Protein AF-A0A6C0DV93-F1 (afdb_monomer)

Radius of gyration: 22.09 Å; Cα contacts (8 Å, |Δi|>4): 360; chains: 1; bounding box: 55×54×66 Å

InterPro domains:
  IPR036157 dUTPase-like superfamily [G3DSA:2.70.40.10] (91-233)
  IPR036157 dUTPase-like superfamily [SSF51283] (98-232)

Secondary structure (DSSP, 8-state):
-----------HHHHHHHHHHHHHTT-----------------SS-----SSEEEEEEEP--TTHHHHHHHHHHHHHHHHHHHHHHHHHHHTT-------S-EEEEP-S-EEEETTSS-EEEEEEEEEEEEETTEEE-EEEEE-TTHHHHSSEEETTSSEEE-TT--SEEEEEEEE-TTS---SEEEEPTT-EEEEEE-S-TTS-EEEEEESSGGGG----S--S--SS-S--

Structure (mmCIF, N/CA/C/O backbone):
data_AF-A0A6C0DV93-F1
#
_entry.id   AF-A0A6C0DV93-F1
#
loop_
_atom_site.group_PDB
_atom_site.id
_atom_site.type_symbol
_atom_site.label_atom_id
_atom_site.label_alt_id
_atom_site.label_comp_id
_atom_site.label_asym_id
_atom_site.label_entity_id
_atom_site.label_seq_id
_atom_site.pdbx_PDB_ins_code
_atom_site.Cartn_x
_atom_site.Cartn_y
_atom_site.Cartn_z
_atom_site.occupancy
_atom_site.B_iso_or_equiv
_atom_site.auth_seq_id
_atom_site.auth_comp_id
_atom_site.auth_asym_id
_atom_site.auth_atom_id
_atom_site.pdbx_PDB_model_num
ATOM 1 N N . MET A 1 1 ? -12.938 29.555 -31.996 1.00 38.34 1 MET A N 1
ATOM 2 C CA . MET A 1 1 ? -12.137 28.384 -32.412 1.00 38.34 1 MET A CA 1
ATOM 3 C C . MET A 1 1 ? -12.124 27.403 -31.256 1.00 38.34 1 MET A C 1
ATOM 5 O O . MET A 1 1 ? -11.785 27.818 -30.159 1.00 38.34 1 MET A O 1
ATOM 9 N N . GLY A 1 2 ? -12.554 26.163 -31.480 1.00 32.84 2 GLY A N 1
ATOM 10 C CA . GLY A 1 2 ? -12.626 25.129 -30.444 1.00 32.84 2 GLY A CA 1
ATOM 11 C C . GLY A 1 2 ? -13.593 24.021 -30.848 1.00 32.84 2 GLY A C 1
ATOM 12 O O . GLY A 1 2 ? -14.718 23.982 -30.368 1.00 32.84 2 GLY A O 1
ATOM 13 N N . SER A 1 3 ? -13.177 23.180 -31.796 1.00 34.47 3 SER A N 1
ATOM 14 C CA . SER A 1 3 ? -13.892 21.954 -32.164 1.00 34.47 3 SER A CA 1
ATOM 15 C C . SER A 1 3 ? -13.493 20.852 -31.190 1.00 34.47 3 SER A C 1
ATOM 17 O O . SER A 1 3 ? -12.320 20.483 -31.139 1.00 34.47 3 SER A O 1
ATOM 19 N N . VAL A 1 4 ? -14.455 20.316 -30.441 1.00 37.28 4 VAL A N 1
ATOM 20 C CA . VAL A 1 4 ? -14.277 19.095 -29.647 1.00 37.28 4 VAL A CA 1
ATOM 21 C C . VAL A 1 4 ? -14.487 17.914 -30.595 1.00 37.28 4 VAL A C 1
ATOM 23 O O . VAL A 1 4 ? -15.612 17.588 -30.960 1.00 37.28 4 VAL A O 1
ATOM 26 N N . MET A 1 5 ? -13.392 17.323 -31.069 1.00 32.22 5 MET A N 1
ATOM 27 C CA . MET A 1 5 ? -13.410 16.082 -31.847 1.00 32.22 5 MET A CA 1
ATOM 28 C C . MET A 1 5 ? -13.604 14.910 -30.875 1.00 32.22 5 MET A C 1
ATOM 30 O O . MET A 1 5 ? -12.691 14.555 -30.132 1.00 32.22 5 MET A O 1
ATOM 34 N N . SER A 1 6 ? -14.807 14.337 -30.856 1.00 36.34 6 SER A N 1
ATOM 35 C CA . SER A 1 6 ? -15.091 13.057 -30.207 1.00 36.34 6 SER A CA 1
ATOM 36 C C . SER A 1 6 ? -14.735 11.936 -31.184 1.00 36.34 6 SER A C 1
ATOM 38 O O . SER A 1 6 ? -15.376 11.796 -32.223 1.00 36.34 6 SER A O 1
ATOM 40 N N . TYR A 1 7 ? -13.699 11.154 -30.879 1.00 33.41 7 TYR A N 1
ATOM 41 C CA . TYR A 1 7 ? -13.360 9.954 -31.645 1.00 33.41 7 TYR A CA 1
ATOM 42 C C . TYR A 1 7 ? -13.929 8.720 -30.938 1.00 33.41 7 TYR A C 1
ATOM 44 O O . TYR A 1 7 ? -13.244 8.085 -30.141 1.00 33.41 7 TYR A O 1
ATOM 52 N N . TYR A 1 8 ? -15.178 8.364 -31.243 1.00 42.09 8 TYR A N 1
ATOM 53 C CA . TYR A 1 8 ? -15.687 7.010 -31.005 1.00 42.09 8 TYR A CA 1
ATOM 54 C C . TYR A 1 8 ? -15.516 6.187 -32.284 1.00 42.09 8 TYR A C 1
ATOM 56 O O . TYR A 1 8 ? -16.320 6.281 -33.212 1.00 42.09 8 TYR A O 1
ATOM 64 N N . LEU A 1 9 ? -14.467 5.366 -32.337 1.00 40.47 9 LEU A N 1
ATOM 65 C CA . LEU A 1 9 ? -14.350 4.296 -33.327 1.00 40.47 9 LEU A CA 1
ATOM 66 C C . LEU A 1 9 ? -15.325 3.174 -32.936 1.00 40.47 9 LEU A C 1
ATOM 68 O O . LEU A 1 9 ? -15.042 2.377 -32.047 1.00 40.47 9 LEU A O 1
ATOM 72 N N . HIS A 1 10 ? -16.491 3.136 -33.583 1.00 44.50 10 HIS A N 1
ATOM 73 C CA . HIS A 1 10 ? -17.460 2.048 -33.445 1.00 44.50 10 HIS A CA 1
ATOM 74 C C . HIS A 1 10 ? -16.958 0.815 -34.206 1.00 44.50 10 HIS A C 1
ATOM 76 O O . HIS A 1 10 ? -16.996 0.787 -35.436 1.00 44.50 10 HIS A O 1
ATOM 82 N N . SER A 1 11 ? -16.505 -0.216 -33.493 1.00 61.75 11 SER A N 1
ATOM 83 C CA . SER A 1 11 ? -16.347 -1.553 -34.069 1.00 61.75 11 SER A CA 1
ATOM 84 C C . SER A 1 11 ? -17.584 -2.401 -33.764 1.00 61.75 11 SER A C 1
ATOM 86 O O . SER A 1 11 ? -18.151 -2.334 -32.673 1.00 61.75 11 SER A O 1
ATOM 88 N N . ALA A 1 12 ? -18.002 -3.231 -34.725 1.00 56.94 12 ALA A N 1
ATOM 89 C CA . ALA A 1 12 ? -19.158 -4.119 -34.575 1.00 56.94 12 ALA A CA 1
ATOM 90 C C . ALA A 1 12 ? -19.020 -5.091 -33.383 1.00 56.94 12 ALA A C 1
ATOM 92 O O . ALA A 1 12 ? -20.021 -5.480 -32.792 1.00 56.94 12 ALA A O 1
ATOM 93 N N . SER A 1 13 ? -17.784 -5.425 -32.988 1.00 62.41 13 SER A N 1
ATOM 94 C CA . SER A 1 13 ? -17.492 -6.272 -31.826 1.00 62.41 13 SER A CA 1
ATOM 95 C C . SER A 1 13 ? -17.780 -5.587 -30.484 1.00 62.41 13 SER A C 1
ATOM 97 O O . SER A 1 13 ? -18.137 -6.258 -29.517 1.00 62.41 13 SER A O 1
ATOM 99 N N . LEU A 1 14 ? -17.623 -4.258 -30.410 1.00 52.00 14 LEU A N 1
ATOM 100 C CA . LEU A 1 14 ? -17.914 -3.481 -29.204 1.00 52.00 14 LEU A CA 1
ATOM 101 C C . LEU A 1 14 ? -19.427 -3.371 -28.989 1.00 52.00 14 LEU A C 1
ATOM 103 O O . LEU A 1 14 ? -19.894 -3.555 -27.870 1.00 52.00 14 LEU A O 1
ATOM 107 N N . GLN A 1 15 ? -20.190 -3.163 -30.067 1.00 62.34 15 GLN A N 1
ATOM 108 C CA . GLN A 1 15 ? -21.650 -3.126 -29.990 1.00 62.34 15 GLN A CA 1
ATOM 109 C C . GLN A 1 15 ? -22.220 -4.479 -29.546 1.00 62.34 15 GLN A C 1
ATOM 111 O O . GLN A 1 15 ? -23.022 -4.521 -28.623 1.00 62.34 15 GLN A O 1
ATOM 116 N N . SER A 1 16 ? -21.718 -5.595 -30.090 1.00 64.75 16 SER A N 1
ATOM 117 C CA . SER A 1 16 ? -22.152 -6.930 -29.655 1.00 64.75 16 SER A CA 1
ATOM 118 C C . SER A 1 16 ? -21.831 -7.234 -28.186 1.00 64.75 16 SER A C 1
ATOM 120 O O . SER A 1 16 ? -22.569 -7.972 -27.539 1.00 64.75 16 SER A O 1
ATOM 122 N N . ALA A 1 17 ? -20.746 -6.670 -27.642 1.00 51.94 17 ALA A N 1
ATOM 123 C CA . ALA A 1 17 ? -20.407 -6.817 -26.227 1.00 51.94 17 ALA A CA 1
ATOM 124 C C . ALA A 1 17 ? -21.334 -5.979 -25.328 1.00 51.94 17 ALA A C 1
ATOM 126 O O . ALA A 1 17 ? -21.764 -6.456 -24.281 1.00 51.94 17 ALA A O 1
ATOM 127 N N . ILE A 1 18 ? -21.687 -4.765 -25.762 1.00 62.19 18 ILE A N 1
ATOM 128 C CA . ILE A 1 18 ? -22.654 -3.894 -25.077 1.00 62.19 18 ILE A CA 1
ATOM 129 C C . ILE A 1 18 ? -24.052 -4.531 -25.081 1.00 62.19 18 ILE A C 1
ATOM 131 O O . ILE A 1 18 ? -24.714 -4.559 -24.043 1.00 62.19 18 ILE A O 1
ATOM 135 N N . ASP A 1 19 ? -24.473 -5.106 -26.208 1.00 67.50 19 ASP A N 1
ATOM 136 C CA . ASP A 1 19 ? -25.763 -5.792 -26.341 1.00 67.50 19 ASP A CA 1
ATOM 137 C C . ASP A 1 19 ? -25.815 -7.066 -25.468 1.00 67.50 19 ASP A C 1
ATOM 139 O O . ASP A 1 19 ? -26.831 -7.358 -24.839 1.00 67.50 19 ASP A O 1
ATOM 143 N N . TYR A 1 20 ? -24.699 -7.799 -25.350 1.00 65.31 20 TYR A N 1
ATOM 144 C CA . TYR A 1 20 ? -24.587 -8.945 -24.440 1.00 65.31 20 TYR A CA 1
ATOM 145 C C . TYR A 1 20 ? -24.692 -8.521 -22.967 1.00 65.31 20 TYR A C 1
ATOM 147 O O . TYR A 1 20 ? -25.464 -9.116 -22.214 1.00 65.31 20 TYR A O 1
ATOM 155 N N . MET A 1 21 ? -23.970 -7.471 -22.562 1.00 51.09 21 MET A N 1
ATOM 156 C CA . MET A 1 21 ? -23.990 -6.963 -21.184 1.00 51.09 21 MET A CA 1
ATOM 157 C C . MET A 1 21 ? -25.370 -6.431 -20.782 1.00 51.09 21 MET A C 1
ATOM 159 O O . MET A 1 21 ? -25.850 -6.742 -19.699 1.00 51.09 21 MET A O 1
ATOM 163 N N . THR A 1 22 ? -26.046 -5.707 -21.676 1.00 55.81 22 THR A N 1
ATOM 164 C CA . THR A 1 22 ? -27.395 -5.169 -21.416 1.00 55.81 22 THR A CA 1
ATOM 165 C C . THR A 1 22 ? -28.494 -6.236 -21.427 1.00 55.81 22 THR A C 1
ATOM 167 O O . THR A 1 22 ? -29.550 -6.028 -20.834 1.00 55.81 22 THR A O 1
ATOM 170 N N . SER A 1 23 ? -28.257 -7.404 -22.038 1.00 56.22 23 SER A N 1
ATOM 171 C CA . SER A 1 23 ? -29.201 -8.533 -22.001 1.00 56.22 23 SER A CA 1
ATOM 172 C C . SER A 1 23 ? -29.218 -9.295 -20.666 1.00 56.22 23 SER A C 1
ATOM 174 O O . SER A 1 23 ? -30.207 -9.962 -20.356 1.00 56.22 23 SER A O 1
ATOM 176 N N . TYR A 1 24 ? -28.153 -9.184 -19.862 1.00 47.31 24 TYR A N 1
ATOM 177 C CA . TYR A 1 24 ? -27.994 -9.929 -18.606 1.00 47.31 24 TYR A CA 1
ATOM 178 C C . TYR A 1 24 ? -28.587 -9.206 -17.381 1.00 47.31 24 TYR A C 1
ATOM 180 O O . TYR A 1 24 ? -28.828 -9.834 -16.351 1.00 47.31 24 TYR A O 1
ATOM 188 N N . ASP A 1 25 ? -28.918 -7.918 -17.511 1.00 38.28 25 ASP A N 1
ATOM 189 C CA . ASP A 1 25 ? -29.444 -7.063 -16.433 1.00 38.28 25 ASP A CA 1
ATOM 190 C C . ASP A 1 25 ? -30.942 -7.287 -16.109 1.00 38.28 25 ASP A C 1
ATOM 192 O O . ASP A 1 25 ? -31.588 -6.442 -15.490 1.00 38.28 25 ASP A O 1
ATOM 196 N N . SER A 1 26 ? -31.528 -8.431 -16.490 1.00 43.03 26 SER A N 1
ATOM 197 C CA . SER A 1 26 ? -32.951 -8.741 -16.236 1.00 43.03 26 SER A CA 1
ATOM 198 C C . SER A 1 26 ? -33.228 -9.972 -15.362 1.00 43.03 26 SER A C 1
ATOM 200 O O . SER A 1 26 ? -34.376 -10.403 -15.263 1.00 43.03 26 SER A O 1
ATOM 202 N N . ILE A 1 27 ? -32.231 -10.513 -14.655 1.00 34.38 27 ILE A N 1
ATOM 203 C CA . ILE A 1 27 ? -32.457 -11.606 -13.693 1.00 34.38 27 ILE A CA 1
ATOM 204 C C . ILE A 1 27 ? -32.361 -11.063 -12.265 1.00 34.38 27 ILE A C 1
ATOM 206 O O . ILE A 1 27 ? -31.283 -10.925 -11.694 1.00 34.38 27 ILE A O 1
ATOM 210 N N . GLY A 1 28 ? -33.525 -10.745 -11.693 1.00 31.88 28 GLY A N 1
ATOM 211 C CA . GLY A 1 28 ? -33.673 -10.391 -10.285 1.00 31.88 28 GLY A CA 1
ATOM 212 C C . GLY A 1 28 ? -33.335 -11.576 -9.383 1.00 31.88 28 GLY A C 1
ATOM 213 O O . GLY A 1 28 ? -33.987 -12.618 -9.446 1.00 31.88 28 GLY A O 1
ATOM 214 N N . TYR A 1 29 ? -32.323 -11.406 -8.536 1.00 26.64 29 TYR A N 1
ATOM 215 C CA . TYR A 1 29 ? -32.009 -12.348 -7.469 1.00 26.64 29 TYR A CA 1
ATOM 216 C C . TYR A 1 29 ? -32.773 -11.918 -6.211 1.00 26.64 29 TYR A C 1
ATOM 218 O O . TYR A 1 29 ? -32.461 -10.899 -5.598 1.00 26.64 29 TYR A O 1
ATOM 226 N N . TYR A 1 30 ? -33.819 -12.669 -5.867 1.00 29.00 30 TYR A N 1
ATOM 227 C CA . TYR A 1 30 ? -34.439 -12.607 -4.547 1.00 29.00 30 TYR A CA 1
ATOM 228 C C . TYR A 1 30 ? -33.584 -13.431 -3.591 1.00 29.00 30 TYR A C 1
ATOM 230 O O . TYR A 1 30 ? -33.379 -14.616 -3.848 1.00 29.00 30 TYR A O 1
ATOM 238 N N . ASP A 1 31 ? -33.138 -12.831 -2.491 1.00 29.86 31 ASP A N 1
ATOM 239 C CA . ASP A 1 31 ? -32.578 -13.578 -1.369 1.00 29.86 31 ASP A CA 1
ATOM 240 C C . ASP A 1 31 ? -33.406 -13.268 -0.117 1.00 29.86 31 ASP A C 1
ATOM 242 O O . ASP A 1 31 ? -33.409 -12.150 0.401 1.00 29.86 31 ASP A O 1
ATOM 246 N N . ASN A 1 32 ? -34.192 -14.261 0.295 1.00 33.56 32 ASN A N 1
ATOM 247 C CA . ASN A 1 32 ? -34.847 -14.331 1.591 1.00 33.56 32 ASN A CA 1
ATOM 248 C C . ASN A 1 32 ? -34.107 -15.417 2.368 1.00 33.56 32 ASN A C 1
ATOM 250 O O . ASN A 1 32 ? -34.237 -16.579 1.994 1.00 33.56 32 ASN A O 1
ATOM 254 N N . ASP A 1 33 ? -33.455 -15.077 3.478 1.00 33.34 33 ASP A N 1
ATOM 255 C CA . ASP A 1 33 ? -33.738 -15.813 4.707 1.00 33.34 33 ASP A CA 1
ATOM 256 C C . ASP A 1 33 ? -33.303 -15.055 5.960 1.00 33.34 33 ASP A C 1
ATOM 258 O O . ASP A 1 33 ? -32.262 -14.398 6.012 1.00 33.34 33 ASP A O 1
ATOM 262 N N . ALA A 1 34 ? -34.141 -15.169 6.981 1.00 32.19 34 ALA A N 1
ATOM 263 C CA . ALA A 1 34 ? -33.947 -14.624 8.307 1.00 32.19 34 ALA A CA 1
ATOM 264 C C . ALA A 1 34 ? -33.931 -15.784 9.296 1.00 32.19 34 ALA A C 1
ATOM 266 O O . ALA A 1 34 ? -34.925 -16.492 9.398 1.00 32.19 34 ALA A O 1
ATOM 267 N N . THR A 1 35 ? -32.883 -15.906 10.112 1.00 32.72 35 THR A N 1
ATOM 268 C CA . THR A 1 35 ? -32.981 -16.610 11.399 1.00 32.72 35 THR A CA 1
ATOM 269 C C . THR A 1 35 ? -32.040 -16.010 12.436 1.00 32.72 35 THR A C 1
ATOM 271 O O . THR A 1 35 ? -30.835 -15.887 12.223 1.00 32.72 35 THR A O 1
ATOM 274 N N . THR A 1 36 ? -32.635 -15.659 13.569 1.00 36.06 36 THR A N 1
ATOM 275 C CA . THR A 1 36 ? -32.037 -15.284 14.851 1.00 36.06 36 THR A CA 1
ATOM 276 C C . THR A 1 36 ? -31.522 -16.505 15.611 1.00 36.06 36 THR A C 1
ATOM 278 O O . THR A 1 36 ? -32.222 -17.514 15.626 1.00 36.06 36 THR A O 1
ATOM 281 N N . ASP A 1 37 ? -30.424 -16.369 16.360 1.00 31.83 37 ASP A N 1
ATOM 282 C CA . ASP A 1 37 ? -30.350 -16.945 17.711 1.00 31.83 37 ASP A CA 1
ATOM 283 C C . ASP A 1 37 ? -29.354 -16.181 18.606 1.00 31.83 37 ASP A C 1
ATOM 285 O O . ASP A 1 37 ? -28.349 -15.639 18.138 1.00 31.83 37 ASP A O 1
ATOM 289 N N . THR A 1 38 ? -29.698 -16.098 19.886 1.00 38.09 38 THR A N 1
ATOM 290 C CA . THR A 1 38 ? -29.072 -15.320 20.971 1.00 38.09 38 THR A CA 1
ATOM 291 C C . THR A 1 38 ? -28.257 -16.214 21.922 1.00 38.09 38 THR A C 1
ATOM 293 O O . THR A 1 38 ? -28.238 -17.425 21.742 1.00 38.09 38 THR A O 1
ATOM 296 N N . ASP A 1 39 ? -27.647 -15.591 22.953 1.00 38.66 39 ASP A N 1
ATOM 297 C CA . ASP A 1 39 ? -27.127 -16.162 24.225 1.00 38.66 39 ASP A CA 1
ATOM 298 C C . ASP A 1 39 ? -25.636 -16.626 24.260 1.00 38.66 39 ASP A C 1
ATOM 300 O O . ASP A 1 39 ? -25.170 -17.301 23.355 1.00 38.66 39 ASP A O 1
ATOM 304 N N . VAL A 1 40 ? -24.744 -16.332 25.239 1.00 43.41 40 VAL A N 1
ATOM 305 C CA . VAL A 1 40 ? -24.752 -15.618 26.542 1.00 43.41 40 VAL A CA 1
ATOM 306 C C . VAL A 1 40 ? -23.327 -15.094 26.884 1.00 43.41 40 VAL A C 1
ATOM 308 O O . VAL A 1 40 ? -22.325 -15.765 26.659 1.00 43.41 40 VAL A O 1
ATOM 311 N N . ASN A 1 41 ? -23.285 -13.901 27.485 1.00 42.53 41 ASN A N 1
ATOM 312 C CA . ASN A 1 41 ? -22.335 -13.255 28.421 1.00 42.53 41 ASN A CA 1
ATOM 313 C C . ASN A 1 41 ? -21.026 -13.949 28.916 1.00 42.53 41 ASN A C 1
ATOM 315 O O . ASN A 1 41 ? -21.070 -15.018 29.522 1.00 42.53 41 ASN A O 1
ATOM 319 N N . ALA A 1 42 ? -19.899 -13.208 28.884 1.00 37.00 42 ALA A N 1
ATOM 320 C CA . ALA A 1 42 ? -18.769 -13.346 29.826 1.00 37.00 42 ALA A CA 1
ATOM 321 C C . ALA A 1 42 ? -17.942 -12.038 29.988 1.00 37.00 42 ALA A C 1
ATOM 323 O O . ALA A 1 42 ? -17.153 -11.659 29.129 1.00 37.00 42 ALA A O 1
ATOM 324 N N . ASN A 1 43 ? -18.166 -11.368 31.124 1.00 38.91 43 ASN A N 1
ATOM 325 C CA . ASN A 1 43 ? -17.321 -10.469 31.934 1.00 38.91 43 ASN A CA 1
ATOM 326 C C . ASN A 1 43 ? -16.103 -9.700 31.354 1.00 38.91 43 ASN A C 1
ATOM 328 O O . ASN A 1 43 ? -15.019 -10.240 31.171 1.00 38.91 43 ASN A O 1
ATOM 332 N N . ALA A 1 44 ? -16.301 -8.373 31.331 1.00 43.31 44 ALA A N 1
ATOM 333 C CA . ALA A 1 44 ? -15.490 -7.286 31.909 1.00 43.31 44 ALA A CA 1
ATOM 334 C C . ALA A 1 44 ? -14.021 -7.050 31.467 1.00 43.31 44 ALA A C 1
ATOM 336 O O . ALA A 1 44 ? -13.109 -7.803 31.795 1.00 43.31 44 ALA A O 1
ATOM 337 N N . ASN A 1 45 ? -13.832 -5.850 30.883 1.00 43.84 45 ASN A N 1
ATOM 338 C CA . ASN A 1 45 ? -12.602 -5.101 30.550 1.00 43.84 45 ASN A CA 1
ATOM 339 C C . ASN A 1 45 ? -11.872 -5.381 29.216 1.00 43.84 45 ASN A C 1
ATOM 341 O O . ASN A 1 45 ? -10.647 -5.464 29.197 1.00 43.84 45 ASN A O 1
ATOM 345 N N . ALA A 1 46 ? -12.587 -5.418 28.078 1.00 41.66 46 ALA A N 1
ATOM 346 C CA . ALA A 1 46 ? -11.942 -5.489 26.748 1.00 41.66 46 ALA A CA 1
ATOM 347 C C . ALA A 1 46 ? -12.644 -4.747 25.580 1.00 41.66 46 ALA A C 1
ATOM 349 O O . ALA A 1 46 ? -12.194 -4.850 24.442 1.00 41.66 46 ALA A O 1
ATOM 350 N N . ASN A 1 47 ? -13.725 -3.994 25.816 1.00 42.47 47 ASN A N 1
ATOM 351 C CA . ASN A 1 47 ? -14.635 -3.562 24.743 1.00 42.47 47 ASN A CA 1
ATOM 352 C C . ASN A 1 47 ? -14.481 -2.087 24.343 1.00 42.47 47 ASN A C 1
ATOM 354 O O . ASN A 1 47 ? -15.411 -1.299 24.490 1.00 42.47 47 ASN A O 1
ATOM 358 N N . ALA A 1 48 ? -13.335 -1.725 23.778 1.00 53.53 48 ALA A N 1
ATOM 359 C CA . ALA A 1 48 ? -13.339 -0.727 22.716 1.00 53.53 48 ALA A CA 1
ATOM 360 C C . ALA A 1 48 ? -13.071 -1.501 21.426 1.00 53.53 48 ALA A C 1
ATOM 362 O O . ALA A 1 48 ? -11.923 -1.810 21.115 1.00 53.53 48 ALA A O 1
ATOM 363 N N . ASN A 1 49 ? -14.136 -1.906 20.728 1.00 66.75 49 ASN A N 1
ATOM 364 C CA . ASN A 1 49 ? -13.975 -2.390 19.362 1.00 66.75 49 ASN A CA 1
ATOM 365 C C . ASN A 1 49 ? -13.435 -1.210 18.550 1.00 66.75 49 ASN A C 1
ATOM 367 O O . ASN A 1 49 ? -14.083 -0.164 18.483 1.00 66.75 49 ASN A O 1
ATOM 371 N N . ASP A 1 50 ? -12.235 -1.359 17.996 1.00 74.94 50 ASP A N 1
ATOM 372 C CA . ASP A 1 50 ? -11.680 -0.380 17.079 1.00 74.94 50 ASP A CA 1
ATOM 373 C C . ASP A 1 50 ? -12.673 -0.205 15.917 1.00 74.94 50 ASP A C 1
ATOM 375 O O . ASP A 1 50 ? -13.021 -1.151 15.210 1.00 74.94 50 ASP A O 1
ATOM 379 N N . THR A 1 51 ? -13.118 1.025 15.682 1.00 89.56 51 THR A N 1
ATOM 380 C CA . THR A 1 51 ? -13.967 1.377 14.531 1.00 89.56 51 THR A CA 1
ATOM 381 C C . THR A 1 51 ? -13.155 1.551 13.245 1.00 89.56 51 THR A C 1
ATOM 383 O O . THR A 1 51 ? -13.658 2.065 12.250 1.00 89.56 51 THR A O 1
ATOM 386 N N . TYR A 1 52 ? -11.886 1.142 13.261 1.00 95.69 52 TYR A N 1
ATOM 387 C CA . TYR A 1 52 ? -10.922 1.348 12.193 1.00 95.69 52 TYR A CA 1
ATOM 388 C C . TYR A 1 52 ? -9.947 0.172 12.088 1.00 95.69 52 TYR A C 1
ATOM 390 O O . TYR A 1 52 ? -9.663 -0.530 13.061 1.00 95.69 52 TYR A O 1
ATOM 398 N N . TYR A 1 53 ? -9.404 -0.030 10.894 1.00 98.06 53 TYR A N 1
ATOM 399 C CA . TYR A 1 53 ? -8.348 -1.002 10.629 1.00 98.06 53 TYR A CA 1
ATOM 400 C C . TYR A 1 53 ? -6.977 -0.456 11.044 1.00 98.06 53 TYR A C 1
ATOM 402 O O . TYR A 1 53 ? -6.721 0.742 10.952 1.00 98.06 53 TYR A O 1
ATOM 410 N N . LYS A 1 54 ? -6.056 -1.327 11.455 1.00 97.81 54 LYS A N 1
ATOM 411 C CA . LYS A 1 54 ? -4.658 -0.974 11.746 1.00 97.81 54 LYS A CA 1
ATOM 412 C C . LYS A 1 54 ? -3.751 -1.680 10.747 1.00 97.81 54 LYS A C 1
ATOM 414 O O . LYS A 1 54 ? -3.669 -2.904 10.762 1.00 97.81 54 LYS A O 1
ATOM 419 N N . LEU A 1 55 ? -3.079 -0.922 9.888 1.00 98.44 55 LEU A N 1
ATOM 420 C CA . LEU A 1 55 ? -2.055 -1.412 8.970 1.00 98.44 55 LEU A CA 1
ATOM 421 C C . LEU A 1 55 ? -0.675 -1.197 9.589 1.00 98.44 55 LEU A C 1
ATOM 423 O O . LEU A 1 55 ? -0.274 -0.065 9.841 1.00 98.44 55 LEU A O 1
ATOM 427 N N . PHE A 1 56 ? 0.063 -2.276 9.800 1.00 98.38 56 PHE A N 1
ATOM 428 C CA . PHE A 1 56 ? 1.452 -2.238 10.241 1.00 98.38 56 PHE A CA 1
ATOM 429 C C . PHE A 1 56 ? 2.362 -2.484 9.045 1.00 98.38 56 PHE A C 1
ATOM 431 O O . PHE A 1 56 ? 2.134 -3.430 8.288 1.00 98.38 56 PHE A O 1
ATOM 438 N N . ILE A 1 57 ? 3.388 -1.652 8.889 1.00 98.50 57 ILE A N 1
ATOM 439 C CA . ILE A 1 57 ? 4.350 -1.717 7.789 1.00 98.50 57 ILE A CA 1
ATOM 440 C C . ILE A 1 57 ? 5.755 -1.778 8.379 1.00 98.50 57 ILE A C 1
ATOM 442 O O . ILE A 1 57 ? 6.188 -0.855 9.066 1.00 98.50 57 ILE A O 1
ATOM 446 N N . TYR A 1 58 ? 6.470 -2.858 8.088 1.00 98.25 58 TYR A N 1
ATOM 447 C CA . TYR A 1 58 ? 7.907 -2.961 8.295 1.00 98.25 58 TYR A CA 1
ATOM 448 C C . TYR A 1 58 ? 8.603 -2.649 6.970 1.00 98.25 58 TYR A C 1
ATOM 450 O O . TYR A 1 58 ? 8.303 -3.275 5.951 1.00 98.25 58 TYR A O 1
ATOM 458 N N . VAL A 1 59 ? 9.513 -1.679 6.983 1.00 98.19 59 VAL A N 1
ATOM 459 C CA . VAL A 1 59 ? 10.352 -1.338 5.829 1.00 98.19 59 VAL A CA 1
ATOM 460 C C . VAL A 1 59 ? 11.679 -2.061 6.002 1.00 98.19 59 VAL A C 1
ATOM 462 O O . VAL A 1 59 ? 12.319 -1.885 7.036 1.00 98.19 59 VAL A O 1
ATOM 465 N N . HIS A 1 60 ? 12.060 -2.884 5.023 1.00 96.81 60 HIS A N 1
ATOM 466 C CA . HIS A 1 60 ? 13.294 -3.668 5.094 1.00 96.81 60 HIS A CA 1
ATOM 467 C C . HIS A 1 60 ? 14.524 -2.767 4.958 1.00 96.81 60 HIS A C 1
ATOM 469 O O . HIS A 1 60 ? 14.528 -1.823 4.167 1.00 96.81 60 HIS A O 1
ATOM 475 N N . ASP A 1 61 ? 15.587 -3.094 5.693 1.00 93.81 61 ASP A N 1
ATOM 476 C CA . ASP A 1 61 ? 16.845 -2.338 5.710 1.00 93.81 61 ASP A CA 1
ATOM 477 C C . ASP A 1 61 ? 17.737 -2.704 4.501 1.00 93.81 61 ASP A C 1
ATOM 479 O O . ASP A 1 61 ? 18.854 -3.206 4.639 1.00 93.81 61 ASP A O 1
ATOM 483 N N . THR A 1 62 ? 17.227 -2.500 3.282 1.00 91.50 62 THR A N 1
ATOM 484 C CA . THR A 1 62 ? 17.992 -2.653 2.031 1.00 91.50 62 THR A CA 1
ATOM 485 C C . THR A 1 62 ? 18.557 -1.303 1.561 1.00 91.50 62 THR A C 1
ATOM 487 O O . THR A 1 62 ? 18.028 -0.248 1.931 1.00 91.50 62 THR A O 1
ATOM 490 N N . PRO A 1 63 ? 19.630 -1.279 0.740 1.00 92.06 63 PRO A N 1
ATOM 491 C CA . PRO A 1 63 ? 20.237 -0.028 0.285 1.00 92.06 63 PRO A CA 1
ATOM 492 C C . PRO A 1 63 ? 19.212 0.952 -0.303 1.00 92.06 63 PRO A C 1
ATOM 494 O O . PRO A 1 63 ? 18.428 0.600 -1.177 1.00 92.06 63 PRO A O 1
ATOM 497 N N . GLY A 1 64 ? 19.215 2.195 0.188 1.00 88.69 64 GLY A N 1
ATOM 498 C CA . GLY A 1 64 ? 18.329 3.262 -0.291 1.00 88.69 64 GLY A CA 1
ATOM 499 C C . GLY A 1 64 ? 16.954 3.355 0.389 1.00 88.69 64 GLY A C 1
ATOM 500 O O . GLY A 1 64 ? 16.257 4.355 0.157 1.00 88.69 64 GLY A O 1
ATOM 501 N N . MET A 1 65 ? 16.589 2.395 1.251 1.00 95.25 65 MET A N 1
ATOM 502 C CA . MET A 1 65 ? 15.293 2.366 1.943 1.00 95.25 65 MET A CA 1
ATOM 503 C C . MET A 1 65 ? 15.182 3.320 3.135 1.00 95.25 65 MET A C 1
ATOM 505 O O . MET A 1 65 ? 14.063 3.700 3.470 1.00 95.25 65 MET A O 1
ATOM 509 N N . ASP A 1 66 ? 16.286 3.793 3.723 1.00 95.12 66 ASP A N 1
ATOM 510 C CA . ASP A 1 66 ? 16.251 4.718 4.874 1.00 95.12 66 ASP A CA 1
ATOM 511 C C . ASP A 1 66 ? 15.398 5.963 4.584 1.00 95.12 66 ASP A C 1
ATOM 513 O O . ASP A 1 66 ? 14.482 6.316 5.327 1.00 95.12 66 ASP A O 1
ATOM 517 N N . SER A 1 67 ? 15.640 6.586 3.425 1.00 95.50 67 SER A N 1
ATOM 518 C CA . SER A 1 67 ? 14.880 7.752 2.953 1.00 95.50 67 SER A CA 1
ATOM 519 C C . SER A 1 67 ? 13.387 7.461 2.751 1.00 95.50 67 SER A C 1
ATOM 521 O O . SER A 1 67 ? 12.534 8.308 3.015 1.00 95.50 67 SER A O 1
ATOM 523 N N . ILE A 1 68 ? 13.057 6.249 2.308 1.00 96.88 68 ILE A N 1
ATOM 524 C CA . ILE A 1 68 ? 11.681 5.810 2.077 1.00 96.88 68 ILE A CA 1
ATOM 525 C C . ILE A 1 68 ? 10.993 5.488 3.406 1.00 96.88 68 ILE A C 1
ATOM 527 O O . ILE A 1 68 ? 9.815 5.801 3.556 1.00 96.88 68 ILE A O 1
ATOM 531 N N . LYS A 1 69 ? 11.707 4.922 4.388 1.00 97.56 69 LYS A N 1
ATOM 532 C CA . LYS A 1 69 ? 11.191 4.659 5.739 1.00 97.56 69 LYS A CA 1
ATOM 533 C C . LYS A 1 69 ? 10.748 5.956 6.413 1.00 97.56 69 LYS A C 1
ATOM 535 O O . LYS A 1 69 ? 9.638 6.019 6.940 1.00 97.56 69 LYS A O 1
ATOM 540 N N . GLU A 1 70 ? 11.551 7.013 6.322 1.00 97.25 70 GLU A N 1
ATOM 541 C CA . GLU A 1 70 ? 11.182 8.337 6.844 1.00 97.25 70 GLU A CA 1
ATOM 542 C C . GLU A 1 70 ? 10.000 8.966 6.086 1.00 97.25 70 GLU A C 1
ATOM 544 O O . GLU A 1 70 ? 9.106 9.571 6.693 1.00 97.25 70 GLU A O 1
ATOM 549 N N . LEU A 1 71 ? 9.924 8.763 4.767 1.00 98.00 71 LEU A N 1
ATOM 550 C CA . LEU A 1 71 ? 8.778 9.215 3.981 1.00 98.00 71 LEU A CA 1
ATOM 551 C C . LEU A 1 71 ? 7.495 8.448 4.343 1.00 98.00 71 LEU A C 1
ATOM 553 O O . LEU A 1 71 ? 6.438 9.061 4.482 1.00 98.00 71 LEU A O 1
ATOM 557 N N . TYR A 1 72 ? 7.581 7.137 4.583 1.00 98.44 72 TYR A N 1
ATOM 558 C CA . TYR A 1 72 ? 6.463 6.335 5.079 1.00 98.44 72 TYR A CA 1
ATOM 559 C C . TYR A 1 72 ? 5.998 6.793 6.462 1.00 98.44 72 TYR A C 1
ATOM 561 O O . TYR A 1 72 ? 4.793 6.936 6.659 1.00 98.44 72 TYR A O 1
ATOM 569 N N . LYS A 1 73 ? 6.915 7.089 7.396 1.00 98.00 73 LYS A N 1
ATOM 570 C CA . LYS A 1 73 ? 6.562 7.655 8.712 1.00 98.00 73 LYS A CA 1
ATOM 571 C C . LYS A 1 73 ? 5.807 8.975 8.553 1.00 98.00 73 LYS A C 1
ATOM 573 O O . LYS A 1 73 ? 4.749 9.160 9.148 1.00 98.00 73 LYS A O 1
ATOM 578 N N . THR A 1 74 ? 6.305 9.859 7.690 1.00 98.19 74 THR A N 1
ATOM 579 C CA . THR A 1 74 ? 5.673 11.155 7.402 1.00 98.19 74 THR A CA 1
ATOM 580 C C . THR A 1 74 ? 4.279 10.986 6.790 1.00 98.19 74 THR A C 1
ATOM 582 O O . THR A 1 74 ? 3.333 11.656 7.206 1.00 98.19 74 THR A O 1
ATOM 585 N N . ASN A 1 75 ? 4.128 10.082 5.820 1.00 98.19 75 ASN A N 1
ATOM 586 C CA . ASN A 1 75 ? 2.848 9.813 5.167 1.00 98.19 75 ASN A CA 1
ATOM 587 C C . ASN A 1 75 ? 1.848 9.159 6.127 1.00 98.19 75 ASN A C 1
ATOM 589 O O . ASN A 1 75 ? 0.686 9.551 6.134 1.00 98.19 75 ASN A O 1
ATOM 593 N N . ALA A 1 76 ? 2.293 8.225 6.973 1.00 98.25 76 ALA A N 1
ATOM 594 C CA . ALA A 1 76 ? 1.458 7.586 7.986 1.00 98.25 76 ALA A CA 1
ATOM 595 C C . ALA A 1 76 ? 0.939 8.596 9.019 1.00 98.25 76 ALA A C 1
ATOM 597 O O . ALA A 1 76 ? -0.239 8.562 9.360 1.00 98.25 76 ALA A O 1
ATOM 598 N N . LEU A 1 77 ? 1.772 9.544 9.469 1.00 97.88 77 LEU A N 1
ATOM 599 C CA . LEU A 1 77 ? 1.339 10.617 10.373 1.00 97.88 77 LEU A CA 1
ATOM 600 C C . LEU A 1 77 ? 0.255 11.499 9.740 1.00 97.88 77 LEU A C 1
ATOM 602 O O . LEU A 1 77 ? -0.762 11.772 10.376 1.00 97.88 77 LEU A O 1
ATOM 606 N N . LYS A 1 78 ? 0.444 11.911 8.479 1.00 97.75 78 LYS A N 1
ATOM 607 C CA . LYS A 1 78 ? -0.550 12.709 7.741 1.00 97.75 78 LYS A CA 1
ATOM 608 C C . LYS A 1 78 ? -1.860 11.944 7.555 1.00 97.75 78 LYS A C 1
ATOM 610 O O . LYS A 1 78 ? -2.919 12.479 7.864 1.00 97.75 78 LYS A O 1
ATOM 615 N N . HIS A 1 79 ? -1.773 10.693 7.106 1.00 97.94 79 HIS A N 1
ATOM 616 C CA . HIS A 1 79 ? -2.919 9.802 6.919 1.00 97.94 79 HIS A CA 1
ATOM 617 C C . HIS A 1 79 ? -3.702 9.616 8.223 1.00 97.94 79 HIS A C 1
ATOM 619 O O . HIS A 1 79 ? -4.913 9.820 8.271 1.00 97.94 79 HIS A O 1
ATOM 625 N N . ASN A 1 80 ? -3.000 9.308 9.315 1.00 97.75 80 ASN A N 1
ATOM 626 C CA . ASN A 1 80 ? -3.619 9.107 10.622 1.00 97.75 80 ASN A CA 1
ATOM 627 C C . ASN A 1 80 ? -4.272 10.379 11.159 1.00 97.75 80 ASN A C 1
ATOM 629 O O . ASN A 1 80 ? -5.339 10.277 11.747 1.00 97.75 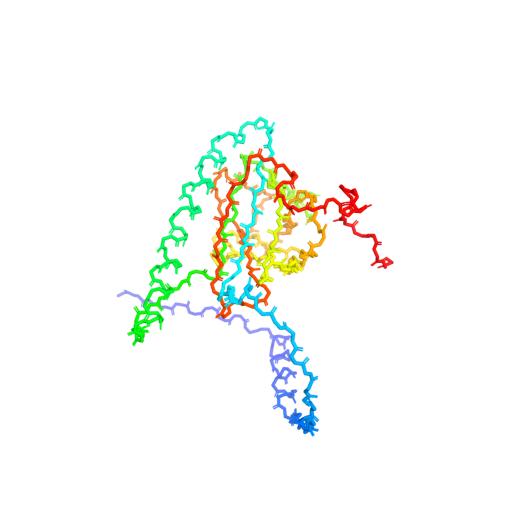80 ASN A O 1
ATOM 633 N N . SER A 1 81 ? -3.693 11.559 10.914 1.00 96.31 81 SER A N 1
ATOM 634 C CA . SER A 1 81 ? -4.307 12.835 11.303 1.00 96.31 81 SER A CA 1
ATOM 635 C C . SER A 1 81 ? -5.652 13.075 10.609 1.00 96.31 81 SER A C 1
ATOM 637 O O . SER A 1 81 ? -6.552 13.636 11.229 1.00 96.31 81 SER A O 1
ATOM 639 N N . VAL A 1 82 ? -5.805 12.659 9.346 1.00 95.75 82 VAL A N 1
ATOM 640 C CA . VAL A 1 82 ? -7.090 12.740 8.625 1.00 95.75 82 VAL A CA 1
ATOM 641 C C . VAL A 1 82 ? -8.093 11.759 9.229 1.00 95.75 82 VAL A C 1
ATOM 643 O O . VAL A 1 82 ? -9.229 12.132 9.513 1.00 95.75 82 VAL A O 1
ATOM 646 N N . VAL A 1 83 ? -7.660 10.525 9.504 1.00 95.88 83 VAL A N 1
ATOM 647 C CA . VAL A 1 83 ? -8.498 9.513 10.165 1.00 95.88 83 VAL A CA 1
ATOM 648 C C . VAL A 1 83 ? -8.925 9.957 11.565 1.00 95.88 83 VAL A C 1
ATOM 650 O O . VAL A 1 83 ? -10.077 9.763 11.933 1.00 95.88 83 VAL A O 1
ATOM 653 N N . ASP A 1 84 ? -8.035 10.572 12.342 1.00 94.44 84 ASP A N 1
ATOM 654 C CA . ASP A 1 84 ? -8.358 11.126 13.660 1.00 94.44 84 ASP A CA 1
ATOM 655 C C . ASP A 1 84 ? -9.402 12.240 13.558 1.00 94.44 84 ASP A C 1
ATOM 657 O O . ASP A 1 84 ? -10.359 12.253 14.331 1.00 94.44 84 ASP A O 1
ATOM 661 N N . GLY A 1 85 ? -9.261 13.137 12.576 1.00 93.12 85 GLY A N 1
ATOM 662 C CA . GLY A 1 85 ? -10.268 14.152 12.270 1.00 93.12 85 GLY A CA 1
ATOM 663 C C . GLY A 1 85 ? -11.635 13.535 11.972 1.00 93.12 85 GLY A C 1
ATOM 664 O O . GLY A 1 85 ? -12.623 13.914 12.598 1.00 93.12 85 GLY A O 1
ATOM 665 N N . TYR A 1 86 ? -11.673 12.528 11.095 1.00 93.62 86 TYR A N 1
ATOM 666 C CA . TYR A 1 86 ? -12.896 11.801 10.751 1.00 93.62 86 TYR A CA 1
ATOM 667 C C . TYR A 1 86 ? -13.537 11.118 11.969 1.00 93.62 86 TYR A C 1
ATOM 669 O O . TYR A 1 86 ? -14.718 11.314 12.237 1.00 93.62 86 TYR A O 1
ATOM 677 N N . LEU A 1 87 ? -12.764 10.358 12.752 1.00 92.25 87 LEU A N 1
ATOM 678 C CA . LEU A 1 87 ? -13.276 9.642 13.926 1.00 92.25 87 LEU A CA 1
ATOM 679 C C . LEU A 1 87 ? -13.833 10.601 14.987 1.00 92.25 87 LEU A C 1
ATOM 681 O O . LEU A 1 87 ? -14.869 10.317 15.590 1.00 92.25 87 LEU A O 1
ATOM 685 N N . ASN A 1 88 ? -13.169 11.740 15.197 1.00 91.50 88 ASN A N 1
ATOM 686 C CA . ASN A 1 88 ? -13.644 12.772 16.113 1.00 91.50 88 ASN A CA 1
ATOM 687 C C . ASN A 1 88 ? -14.944 13.411 15.615 1.00 91.50 88 ASN A C 1
ATOM 689 O O . ASN A 1 88 ? -15.862 13.610 16.405 1.00 91.50 88 ASN A O 1
ATOM 693 N N . ALA A 1 89 ? -15.053 13.714 14.325 1.00 90.31 89 ALA A N 1
ATOM 694 C CA . ALA A 1 89 ? -16.272 14.267 13.743 1.00 90.31 89 ALA A CA 1
ATOM 695 C C . ALA A 1 89 ? -17.450 13.279 13.811 1.00 90.31 89 ALA A C 1
ATOM 697 O O . ALA A 1 89 ? -18.525 13.658 14.273 1.00 90.31 89 ALA A O 1
ATOM 698 N N . CYS A 1 90 ? -17.232 11.989 13.520 1.00 87.25 90 CYS A N 1
ATOM 699 C CA . CYS A 1 90 ? -18.256 10.955 13.707 1.00 87.25 90 CYS A CA 1
ATOM 700 C C . CYS A 1 90 ? -18.758 10.876 15.157 1.00 87.25 90 CYS A C 1
ATOM 702 O O . CYS A 1 90 ? -19.953 10.708 15.389 1.00 87.25 90 CYS A O 1
ATOM 704 N N . ALA A 1 91 ? -17.864 11.015 16.143 1.00 86.38 91 ALA A N 1
ATOM 705 C CA . ALA A 1 91 ? -18.245 11.024 17.556 1.00 86.38 91 ALA A CA 1
AT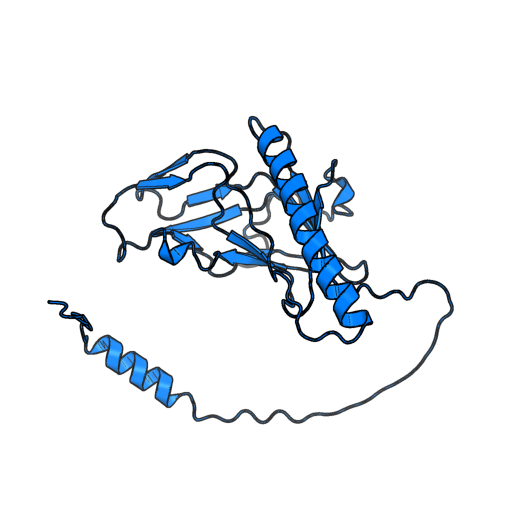OM 706 C C . ALA A 1 91 ? -19.082 12.257 17.948 1.00 86.38 91 ALA A C 1
ATOM 708 O O . ALA A 1 91 ? -19.845 12.193 18.911 1.00 86.38 91 ALA A O 1
ATOM 709 N N . ASN A 1 92 ? -18.959 13.357 17.200 1.00 86.06 92 ASN A N 1
ATOM 710 C CA . ASN A 1 92 ? -19.687 14.607 17.420 1.00 86.06 92 ASN A CA 1
ATOM 711 C C . ASN A 1 92 ? -20.878 14.801 16.460 1.00 86.06 92 ASN A C 1
ATOM 713 O O . ASN A 1 92 ? -21.469 15.878 16.459 1.00 86.06 92 ASN A O 1
ATOM 717 N N . ALA A 1 93 ? -21.240 13.773 15.678 1.00 81.94 93 ALA A N 1
ATOM 718 C CA . ALA A 1 93 ? -22.290 13.822 14.653 1.00 81.94 93 ALA A CA 1
ATOM 719 C C . ALA A 1 93 ? -22.099 14.946 13.612 1.00 81.94 93 ALA A C 1
ATOM 721 O O . ALA A 1 93 ? -23.070 15.530 13.134 1.00 81.94 93 ALA A O 1
ATOM 722 N N . ASP A 1 94 ? -20.844 15.246 13.274 1.00 81.56 94 ASP A N 1
ATOM 723 C CA . ASP A 1 94 ? -20.494 16.136 12.169 1.00 81.56 94 ASP A CA 1
ATOM 724 C C . ASP A 1 94 ? -20.419 15.322 10.866 1.00 81.56 94 ASP A C 1
ATOM 726 O O . ASP A 1 94 ? -19.726 14.302 10.798 1.00 81.56 94 ASP A O 1
ATOM 730 N N . GLU A 1 95 ? -21.184 15.738 9.856 1.00 71.19 95 GLU A N 1
ATOM 731 C CA . GLU A 1 95 ? -21.404 14.982 8.617 1.00 71.19 95 GLU A CA 1
ATOM 732 C C . GLU A 1 95 ? -20.434 15.365 7.483 1.00 71.19 95 GLU A C 1
ATOM 734 O O . GLU A 1 95 ? -20.345 14.631 6.499 1.00 71.19 95 GLU A O 1
ATOM 739 N N . ASP A 1 96 ? -19.672 16.462 7.601 1.00 79.75 96 ASP A N 1
ATOM 740 C CA . ASP A 1 96 ? -18.813 16.980 6.517 1.00 79.75 96 ASP A CA 1
ATOM 741 C C . ASP A 1 96 ? -17.332 16.588 6.679 1.00 79.75 96 ASP A C 1
ATOM 743 O O . ASP A 1 96 ? -16.417 17.413 6.630 1.00 79.75 96 ASP A O 1
ATOM 747 N N . VAL A 1 97 ? -17.073 15.296 6.906 1.00 86.94 97 VAL A N 1
ATOM 748 C CA . VAL A 1 97 ? -15.711 14.753 7.014 1.00 86.94 97 VAL A CA 1
ATOM 749 C C . VAL A 1 97 ? -15.505 13.521 6.145 1.00 86.94 97 VAL A C 1
ATOM 751 O O . VAL A 1 97 ? -16.362 12.651 6.023 1.00 86.94 97 VAL A O 1
ATOM 754 N N . CYS A 1 98 ? -14.317 13.416 5.556 1.00 90.19 98 CYS A N 1
ATOM 755 C CA . CYS A 1 98 ? -13.913 12.292 4.717 1.00 90.19 98 CYS A CA 1
ATOM 756 C C . CYS A 1 98 ? -12.550 11.752 5.158 1.00 90.19 98 CYS A C 1
ATOM 758 O O . CYS A 1 98 ? -11.763 12.447 5.802 1.00 90.19 98 CYS A O 1
ATOM 760 N N . TYR A 1 99 ? -12.262 10.512 4.773 1.00 94.44 99 TYR A N 1
ATOM 761 C CA . TYR A 1 99 ? -10.964 9.870 4.958 1.00 94.44 99 TYR A CA 1
ATOM 762 C C . TYR A 1 99 ? -10.541 9.145 3.680 1.00 94.44 99 TYR A C 1
ATOM 764 O O . TYR A 1 99 ? -11.374 8.787 2.847 1.00 94.44 99 TYR A O 1
ATOM 772 N N . ASP A 1 100 ? -9.242 8.886 3.552 1.00 94.38 100 ASP A N 1
ATOM 773 C CA . ASP A 1 100 ? -8.706 8.084 2.457 1.00 94.38 100 ASP A CA 1
ATOM 774 C C . ASP A 1 100 ? -8.875 6.587 2.763 1.00 94.38 100 ASP A C 1
ATOM 776 O O . ASP A 1 100 ? -8.359 6.073 3.761 1.00 94.38 100 ASP A O 1
ATOM 780 N N . SER A 1 101 ? -9.578 5.859 1.890 1.00 96.31 101 SER A N 1
ATOM 781 C CA . SER A 1 101 ? -9.799 4.410 2.040 1.00 96.31 101 SER A CA 1
ATOM 782 C C . SER A 1 101 ? -8.552 3.556 1.772 1.00 96.31 101 SER A C 1
ATOM 784 O O . SER A 1 101 ? -8.592 2.342 1.964 1.00 96.31 101 SER A O 1
ATOM 786 N N . GLY A 1 102 ? -7.451 4.147 1.307 1.00 97.69 102 GLY A N 1
ATOM 787 C CA . GLY A 1 102 ? -6.221 3.432 0.987 1.00 97.69 102 GLY A CA 1
ATOM 788 C C . GLY A 1 102 ? -4.972 4.185 1.411 1.00 97.69 102 GLY A C 1
ATOM 789 O O . GLY A 1 102 ? -5.000 5.389 1.644 1.00 97.69 102 GLY A O 1
ATOM 790 N N . PHE A 1 103 ? -3.866 3.453 1.517 1.00 98.69 103 PHE A N 1
ATOM 791 C CA . PHE A 1 103 ? -2.551 4.005 1.815 1.00 98.69 103 PHE A CA 1
ATOM 792 C C . PHE A 1 103 ? -1.585 3.712 0.671 1.00 98.69 103 PHE A C 1
ATOM 794 O O . PHE A 1 103 ? -1.316 2.553 0.345 1.00 98.69 103 PHE A O 1
ATOM 801 N N . ASP A 1 104 ? -1.082 4.775 0.050 1.00 98.69 104 ASP A N 1
ATOM 802 C CA . ASP A 1 104 ? -0.216 4.692 -1.121 1.00 98.69 104 ASP A CA 1
ATOM 803 C C . ASP A 1 104 ? 1.140 4.038 -0.808 1.00 98.69 104 ASP A C 1
ATOM 805 O O . ASP A 1 104 ? 1.806 4.390 0.169 1.00 98.69 104 ASP A O 1
ATOM 809 N N . LEU A 1 105 ? 1.598 3.156 -1.701 1.00 98.69 105 LEU A N 1
ATOM 810 C CA . LEU A 1 105 ? 2.940 2.578 -1.633 1.00 98.69 105 LEU A CA 1
ATOM 811 C C . LEU A 1 105 ? 3.937 3.381 -2.471 1.00 98.69 105 LEU A C 1
ATOM 813 O O . LEU A 1 105 ? 3.643 3.807 -3.591 1.00 98.69 105 LEU A O 1
ATOM 817 N N . LEU A 1 106 ? 5.132 3.565 -1.917 1.00 98.31 106 LEU A N 1
ATOM 818 C CA . LEU A 1 106 ? 6.236 4.312 -2.509 1.00 98.31 106 LEU A CA 1
ATOM 819 C C . LEU A 1 106 ? 7.136 3.372 -3.306 1.00 98.31 106 LEU A C 1
ATOM 821 O O . LEU A 1 106 ? 7.657 2.406 -2.755 1.00 98.31 106 LEU A O 1
ATOM 825 N N . CYS A 1 107 ? 7.363 3.681 -4.581 1.00 97.69 107 CYS A N 1
ATOM 826 C CA . CYS A 1 107 ? 8.368 2.993 -5.384 1.00 97.69 107 CYS A CA 1
ATOM 827 C C . CYS A 1 107 ? 9.760 3.151 -4.732 1.00 97.69 107 CYS A C 1
ATOM 829 O O . CYS A 1 107 ? 10.162 4.289 -4.458 1.00 97.69 107 CYS A O 1
ATOM 831 N N . PRO A 1 108 ? 10.482 2.058 -4.430 1.00 96.69 108 PRO A N 1
ATOM 832 C CA . PRO A 1 108 ? 11.685 2.134 -3.599 1.00 96.69 108 PRO A CA 1
ATOM 833 C C . PRO A 1 108 ? 12.899 2.726 -4.321 1.00 96.69 108 PRO A C 1
ATOM 835 O O . PRO A 1 108 ? 13.755 3.343 -3.682 1.00 96.69 108 PRO A O 1
ATOM 838 N N . GLU A 1 109 ? 12.964 2.584 -5.643 1.00 94.69 109 GLU A N 1
ATOM 839 C CA . GLU A 1 109 ? 14.103 2.989 -6.463 1.00 94.69 109 GLU A CA 1
ATOM 840 C C . GLU A 1 109 ? 13.683 3.324 -7.894 1.00 94.69 109 GLU A C 1
ATOM 842 O O . GLU A 1 109 ? 12.584 2.972 -8.326 1.00 94.69 109 GLU A O 1
ATOM 847 N N . ASP A 1 110 ? 14.570 4.012 -8.611 1.00 95.88 110 ASP A N 1
ATOM 848 C CA . ASP A 1 110 ? 14.416 4.200 -10.046 1.00 95.88 110 ASP A CA 1
ATOM 849 C C . ASP A 1 110 ? 14.705 2.874 -10.758 1.00 95.88 110 ASP A C 1
ATOM 851 O O . ASP A 1 110 ? 15.692 2.201 -10.454 1.00 95.88 110 ASP A O 1
ATOM 855 N N . ASN A 1 111 ? 13.860 2.488 -11.709 1.00 92.94 111 ASN A N 1
ATOM 856 C CA . ASN A 1 111 ? 14.058 1.274 -12.492 1.00 92.94 111 ASN A CA 1
ATOM 857 C C . ASN A 1 111 ? 13.498 1.439 -13.908 1.00 92.94 111 ASN A C 1
ATOM 859 O O . ASN A 1 111 ? 12.539 2.178 -14.124 1.00 92.94 111 ASN A O 1
ATOM 863 N N . VAL A 1 112 ? 14.072 0.731 -14.876 1.00 91.69 112 VAL A N 1
ATOM 864 C CA . VAL A 1 112 ? 13.600 0.722 -16.261 1.00 91.69 112 VAL A CA 1
ATOM 865 C C . VAL A 1 112 ? 13.125 -0.678 -16.599 1.00 91.69 112 VAL A C 1
ATOM 867 O O . VAL A 1 112 ? 13.903 -1.628 -16.645 1.00 91.69 112 VAL A O 1
ATOM 870 N N . TRP A 1 113 ? 11.835 -0.796 -16.883 1.00 87.44 113 TRP A N 1
ATOM 871 C CA . TRP A 1 113 ? 11.249 -2.028 -17.376 1.00 87.44 113 TRP A CA 1
ATOM 872 C C . TRP A 1 113 ? 11.159 -2.004 -18.905 1.00 87.44 113 TRP A C 1
ATOM 874 O O . TRP A 1 113 ? 10.647 -1.042 -19.474 1.00 87.44 113 TRP A O 1
ATOM 884 N N . SER A 1 114 ? 11.640 -3.066 -19.563 1.00 83.00 114 SER A N 1
ATOM 885 C CA . SER A 1 114 ? 11.466 -3.308 -21.005 1.00 83.00 114 SER A CA 1
ATOM 886 C C . SER A 1 114 ? 10.309 -4.272 -21.270 1.00 83.00 114 SER A C 1
ATOM 888 O O . SER A 1 114 ? 10.185 -5.295 -20.590 1.00 83.00 114 SER A O 1
ATOM 890 N N . LYS A 1 115 ? 9.527 -4.000 -22.322 1.00 68.81 115 LYS A N 1
ATOM 891 C CA . LYS A 1 115 ? 8.423 -4.847 -22.810 1.00 68.81 115 LYS A CA 1
ATOM 892 C C . LYS A 1 115 ? 8.826 -6.285 -23.161 1.00 68.81 115 LYS A C 1
ATOM 894 O O . LYS A 1 115 ? 7.948 -7.125 -23.337 1.00 68.81 115 LYS A O 1
ATOM 899 N N . ASP A 1 116 ? 10.126 -6.569 -23.286 1.00 77.38 116 ASP A N 1
ATOM 900 C CA . ASP A 1 116 ? 10.640 -7.928 -23.514 1.00 77.38 116 ASP A CA 1
ATOM 901 C C . ASP A 1 116 ? 10.265 -8.877 -22.365 1.00 77.38 116 ASP A C 1
ATOM 903 O O . ASP A 1 116 ? 10.184 -10.092 -22.549 1.00 77.38 116 ASP A O 1
ATOM 907 N N . LEU A 1 117 ? 9.998 -8.320 -21.180 1.00 78.25 117 LEU A N 1
ATOM 908 C CA . LEU A 1 117 ? 9.389 -9.032 -20.068 1.00 78.25 117 LEU A CA 1
ATOM 909 C C . LEU A 1 117 ? 7.877 -8.771 -20.075 1.00 78.25 117 LEU A C 1
ATOM 911 O O . LEU A 1 117 ? 7.476 -7.620 -19.906 1.00 78.25 117 LEU A O 1
ATOM 915 N N . PRO A 1 118 ? 7.024 -9.807 -20.204 1.00 83.00 118 PRO A N 1
ATOM 916 C CA . PRO A 1 118 ? 5.574 -9.621 -20.285 1.00 83.00 118 PRO A CA 1
ATOM 917 C C . PRO A 1 118 ? 4.973 -9.044 -18.996 1.00 83.00 118 PRO A C 1
ATOM 919 O O . PRO A 1 118 ? 3.942 -8.377 -19.045 1.00 83.00 118 PRO A O 1
ATOM 922 N N . VAL A 1 119 ? 5.617 -9.295 -17.852 1.00 90.50 119 VAL A N 1
ATOM 923 C CA . VAL A 1 119 ? 5.226 -8.782 -16.537 1.00 90.50 119 VAL A CA 1
ATOM 924 C C . VAL A 1 119 ? 6.471 -8.313 -15.794 1.00 90.50 119 VAL A C 1
ATOM 926 O O . VAL A 1 119 ? 7.472 -9.031 -15.731 1.00 90.50 119 VAL A O 1
ATOM 929 N N . TYR A 1 120 ? 6.387 -7.135 -15.188 1.00 93.25 120 TYR A N 1
ATOM 930 C CA . TYR A 1 120 ? 7.389 -6.610 -14.270 1.00 93.25 120 TYR A CA 1
ATOM 931 C C . TYR A 1 120 ? 6.920 -6.725 -12.826 1.00 93.25 120 TYR A C 1
ATOM 933 O O . TYR A 1 120 ? 5.864 -6.214 -12.461 1.00 93.25 120 TYR A O 1
ATOM 941 N N . MET A 1 121 ? 7.722 -7.369 -11.985 1.00 95.12 121 MET A N 1
ATOM 942 C CA . MET A 1 121 ? 7.447 -7.490 -10.556 1.00 95.12 121 MET A CA 1
ATOM 943 C C . MET A 1 121 ? 8.112 -6.339 -9.803 1.00 95.12 121 MET A C 1
ATOM 945 O O . MET A 1 121 ? 9.286 -6.438 -9.453 1.00 95.12 121 MET A O 1
ATOM 949 N N . LEU A 1 122 ? 7.366 -5.270 -9.514 1.00 96.19 122 LEU A N 1
ATOM 950 C CA . LEU A 1 122 ? 7.871 -4.218 -8.634 1.00 96.19 122 LEU A CA 1
ATOM 951 C C . LEU A 1 122 ? 7.817 -4.708 -7.183 1.00 96.19 122 LEU A C 1
ATOM 953 O O . LEU A 1 122 ? 6.730 -4.877 -6.627 1.00 96.19 122 LEU A O 1
ATOM 957 N N . ASP A 1 123 ? 8.982 -4.936 -6.583 1.00 97.56 123 ASP A N 1
ATOM 958 C CA . ASP A 1 123 ? 9.128 -5.202 -5.152 1.0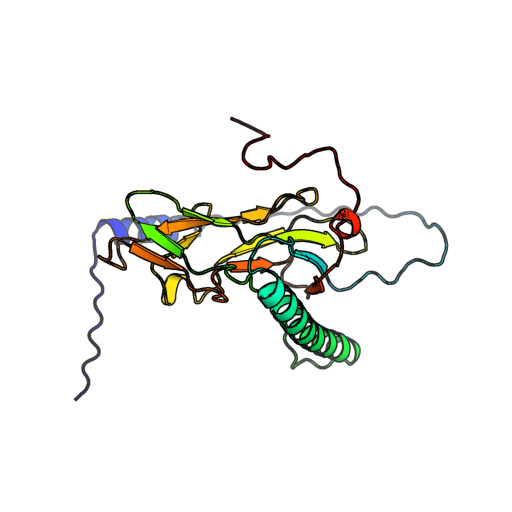0 97.56 123 ASP A CA 1
ATOM 959 C C . ASP A 1 123 ? 9.151 -3.881 -4.383 1.00 97.56 123 ASP A C 1
ATOM 961 O O . ASP A 1 123 ? 9.914 -2.987 -4.736 1.00 97.56 123 ASP A O 1
ATOM 965 N N . PHE A 1 124 ? 8.304 -3.728 -3.363 1.00 98.12 124 PHE A N 1
ATOM 966 C CA . PHE A 1 124 ? 8.267 -2.512 -2.543 1.00 98.12 124 PHE A CA 1
ATOM 967 C C . PHE A 1 124 ? 9.246 -2.551 -1.365 1.00 98.12 124 PHE A C 1
ATOM 969 O O . PHE A 1 124 ? 9.395 -1.534 -0.688 1.00 98.12 124 PHE A O 1
ATOM 976 N N . ASN A 1 125 ? 9.896 -3.693 -1.109 1.00 97.75 125 ASN A N 1
ATOM 977 C CA . ASN A 1 125 ? 10.777 -3.913 0.043 1.00 97.75 125 ASN A CA 1
ATOM 978 C C . ASN A 1 125 ? 10.099 -3.566 1.383 1.00 97.75 125 ASN A C 1
ATOM 980 O O . ASN A 1 125 ? 10.710 -3.001 2.295 1.00 97.75 125 ASN A O 1
ATOM 984 N N . ILE A 1 126 ? 8.814 -3.915 1.513 1.00 98.31 126 ILE A N 1
ATOM 985 C CA . ILE A 1 126 ? 8.038 -3.762 2.749 1.00 98.31 126 ILE A CA 1
ATOM 986 C C . ILE A 1 126 ? 7.292 -5.051 3.068 1.00 98.31 126 ILE A C 1
ATOM 988 O O . ILE A 1 126 ? 6.717 -5.670 2.180 1.00 98.31 126 ILE A O 1
ATOM 992 N N . SER A 1 127 ? 7.225 -5.416 4.342 1.00 98.12 127 SER A N 1
ATOM 993 C CA . SER A 1 127 ? 6.309 -6.447 4.837 1.00 98.12 127 SER A CA 1
ATOM 994 C C . SER A 1 127 ? 5.185 -5.782 5.615 1.00 98.12 127 SER A C 1
ATOM 996 O O . SER A 1 127 ? 5.401 -4.783 6.304 1.00 98.12 127 SER A O 1
ATOM 998 N N . CYS A 1 128 ? 3.974 -6.325 5.532 1.00 98.00 128 CYS A N 1
ATOM 999 C CA . CYS A 1 128 ? 2.821 -5.715 6.185 1.00 98.00 128 CYS A CA 1
ATOM 1000 C C . CYS A 1 128 ? 1.966 -6.734 6.941 1.00 98.00 128 CYS A C 1
ATOM 1002 O O . CYS A 1 128 ? 2.055 -7.944 6.736 1.00 98.00 128 CYS A O 1
ATOM 1004 N N . SER A 1 129 ? 1.132 -6.220 7.837 1.00 97.88 129 SER A N 1
ATOM 1005 C CA . SER A 1 129 ? 0.018 -6.956 8.432 1.00 97.88 129 SER A CA 1
ATOM 1006 C C . SER A 1 129 ? -1.117 -5.992 8.734 1.00 97.88 129 SER A C 1
ATOM 1008 O O . SER A 1 129 ? -0.858 -4.833 9.058 1.00 97.88 129 SER A O 1
ATOM 1010 N N . MET A 1 130 ? -2.360 -6.459 8.657 1.00 98.00 130 MET A N 1
ATOM 1011 C CA . MET A 1 130 ? -3.523 -5.655 9.014 1.00 98.00 130 MET A CA 1
ATOM 1012 C C . MET A 1 130 ? -4.310 -6.317 10.137 1.00 98.00 130 MET A C 1
ATOM 1014 O O . MET A 1 130 ? -4.498 -7.537 10.133 1.00 98.00 130 MET A O 1
ATOM 1018 N N . THR A 1 131 ? -4.790 -5.514 11.085 1.00 96.31 131 THR A N 1
ATOM 1019 C CA . THR A 1 131 ? -5.721 -5.966 12.117 1.00 96.31 131 THR A CA 1
ATOM 1020 C C . THR A 1 131 ? -7.005 -5.151 12.149 1.00 96.31 131 THR A C 1
ATOM 1022 O O . THR A 1 131 ? -7.037 -3.976 11.790 1.00 96.31 131 THR A O 1
ATOM 1025 N N . TYR A 1 132 ? -8.072 -5.799 12.602 1.00 95.56 132 TYR A N 1
ATOM 1026 C CA . TYR A 1 132 ? -9.346 -5.185 12.954 1.00 95.56 132 TYR A CA 1
ATOM 1027 C C . TYR A 1 132 ? -9.841 -5.835 14.240 1.00 95.56 132 TYR A C 1
ATOM 1029 O O . TYR A 1 132 ? -9.864 -7.066 14.322 1.00 95.56 132 TYR A O 1
ATOM 1037 N N . ASN A 1 133 ? -10.169 -5.042 15.264 1.00 91.44 133 ASN A N 1
ATOM 1038 C CA . ASN A 1 133 ? -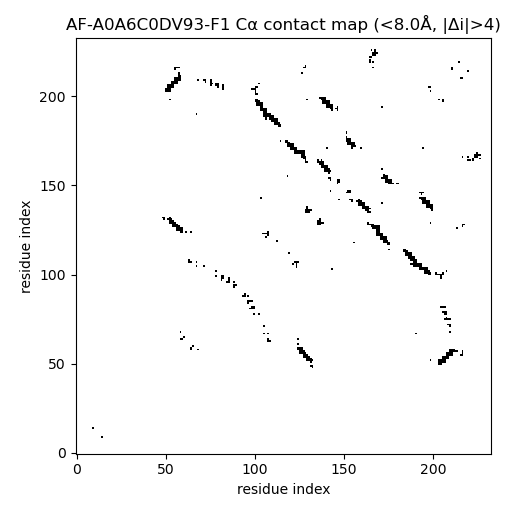10.512 -5.558 16.597 1.00 91.44 133 ASN A CA 1
ATOM 1039 C C . ASN A 1 133 ? -9.491 -6.594 17.109 1.00 91.44 133 ASN A C 1
ATOM 1041 O O . ASN A 1 133 ? -9.850 -7.686 17.552 1.00 91.44 133 ASN A O 1
ATOM 1045 N N . ASN A 1 134 ? -8.198 -6.273 16.974 1.00 86.31 134 ASN A N 1
ATOM 1046 C CA . ASN A 1 134 ? -7.055 -7.124 17.341 1.00 86.31 134 ASN A CA 1
ATOM 1047 C C . ASN A 1 134 ? -6.972 -8.495 16.633 1.00 86.31 134 ASN A C 1
ATOM 1049 O O . ASN A 1 134 ? -6.162 -9.338 17.021 1.00 86.31 134 ASN A O 1
ATOM 1053 N N . LYS A 1 135 ? -7.754 -8.729 15.574 1.00 91.88 135 LYS A N 1
ATOM 1054 C CA . LYS A 1 135 ? -7.680 -9.939 14.742 1.00 91.88 135 LYS A CA 1
ATOM 1055 C C . LYS A 1 135 ? -6.967 -9.634 13.434 1.00 91.88 135 LYS A C 1
ATOM 1057 O O . LYS A 1 135 ? -7.241 -8.608 12.820 1.00 91.88 135 LYS A O 1
ATOM 1062 N N . LEU A 1 136 ? -6.076 -10.527 13.000 1.00 95.12 136 LEU A N 1
ATOM 1063 C CA . LEU A 1 136 ? -5.442 -10.435 11.684 1.00 95.12 136 LEU A CA 1
ATOM 1064 C C . LEU A 1 136 ? -6.489 -10.616 10.582 1.00 95.12 136 LEU A C 1
ATOM 1066 O O . LEU A 1 136 ? -7.258 -11.578 10.613 1.00 95.12 136 LEU A O 1
ATOM 1070 N N . VAL A 1 137 ? -6.481 -9.723 9.597 1.00 97.00 137 VAL A N 1
ATOM 1071 C CA . VAL A 1 137 ? -7.404 -9.742 8.455 1.00 97.00 137 VAL A CA 1
ATOM 1072 C C . VAL A 1 137 ? -6.634 -9.671 7.142 1.00 97.00 137 VAL A C 1
ATOM 1074 O O . VAL A 1 137 ? -5.522 -9.145 7.097 1.00 97.00 137 VAL A O 1
ATOM 1077 N N . GLY A 1 138 ? -7.208 -10.251 6.086 1.00 97.94 138 GLY A N 1
ATOM 1078 C CA . GLY A 1 138 ? -6.705 -10.054 4.729 1.00 97.94 138 GLY A CA 1
ATOM 1079 C C . GLY A 1 138 ? -7.020 -8.643 4.242 1.00 97.94 138 GLY A C 1
ATOM 1080 O O . GLY A 1 138 ? -7.885 -7.973 4.803 1.00 97.94 138 GLY A O 1
ATOM 1081 N N . TYR A 1 139 ? -6.310 -8.186 3.222 1.00 98.69 139 TYR A N 1
ATOM 1082 C CA . TYR A 1 139 ? -6.459 -6.845 2.660 1.00 98.69 139 TYR A CA 1
ATOM 1083 C C . TYR A 1 139 ? -6.083 -6.845 1.180 1.00 98.69 139 TYR A C 1
ATOM 1085 O O . TYR A 1 139 ? -5.607 -7.853 0.653 1.00 98.69 139 TYR A O 1
ATOM 1093 N N . TYR A 1 140 ? -6.320 -5.726 0.500 1.00 98.75 140 TYR A N 1
ATOM 1094 C CA . TYR A 1 140 ? -6.152 -5.643 -0.946 1.00 98.75 140 TYR A CA 1
ATOM 1095 C C . TYR A 1 140 ? -5.030 -4.690 -1.344 1.00 98.75 140 TYR A C 1
ATOM 1097 O O . TYR A 1 140 ? -4.790 -3.675 -0.691 1.00 98.75 140 TYR A O 1
ATOM 1105 N N . LEU A 1 141 ? -4.373 -5.018 -2.451 1.00 98.75 141 LEU A N 1
ATOM 1106 C CA . LEU A 1 141 ? -3.497 -4.140 -3.209 1.00 98.75 141 LEU A CA 1
ATOM 1107 C C . LEU A 1 141 ? -4.241 -3.700 -4.471 1.00 98.75 141 LEU A C 1
ATOM 1109 O O . LEU A 1 141 ? -4.523 -4.522 -5.347 1.00 98.75 141 LEU A O 1
ATOM 1113 N N . TYR A 1 142 ? -4.523 -2.406 -4.571 1.00 98.38 142 TYR A N 1
ATOM 1114 C CA . TYR A 1 142 ? -5.178 -1.804 -5.729 1.00 98.38 142 TYR A CA 1
ATOM 1115 C C . TYR A 1 142 ? -4.238 -0.864 -6.470 1.00 98.38 142 TYR A C 1
ATOM 1117 O O . TYR A 1 142 ? -3.376 -0.220 -5.872 1.00 98.38 142 TYR A O 1
ATOM 1125 N N . LEU A 1 143 ? -4.462 -0.703 -7.775 1.00 97.44 143 LEU A N 1
ATOM 1126 C CA . LEU A 1 143 ? -3.956 0.469 -8.486 1.00 97.44 143 LEU A CA 1
ATOM 1127 C C . LEU A 1 143 ? -4.513 1.748 -7.862 1.00 97.44 143 LEU A C 1
ATOM 1129 O O . LEU A 1 143 ? -5.671 1.820 -7.445 1.00 97.44 143 LEU A O 1
ATOM 1133 N N . ARG A 1 144 ? -3.705 2.806 -7.874 1.00 97.62 144 ARG A N 1
ATOM 1134 C CA . ARG A 1 144 ? -4.249 4.156 -7.716 1.00 97.62 144 ARG A CA 1
ATOM 1135 C C . ARG A 1 144 ? -4.994 4.520 -8.992 1.00 97.62 144 ARG A C 1
ATOM 1137 O O . ARG A 1 144 ? -4.509 4.233 -10.085 1.00 97.62 144 ARG A O 1
ATOM 1144 N N . SER A 1 145 ? -6.126 5.205 -8.870 1.00 93.38 145 SER A N 1
ATOM 1145 C CA . SER A 1 145 ? -6.938 5.628 -10.023 1.00 93.38 145 SER A CA 1
ATOM 1146 C C . SER A 1 145 ? -6.138 6.452 -11.038 1.00 93.38 145 SER A C 1
ATOM 1148 O O . SER A 1 145 ? -6.350 6.342 -12.241 1.00 93.38 145 SER A O 1
ATOM 1150 N N . SER A 1 146 ? -5.155 7.226 -10.570 1.00 91.12 146 SER A N 1
ATOM 1151 C CA . SER A 1 146 ? -4.272 8.014 -11.430 1.00 91.12 146 SER A CA 1
ATOM 1152 C C . SER A 1 146 ? -3.272 7.191 -12.240 1.00 91.12 146 SER A C 1
ATOM 1154 O O . SER A 1 146 ? -2.751 7.704 -13.224 1.00 91.12 146 SER A O 1
ATOM 1156 N N . THR A 1 147 ? -2.946 5.969 -11.814 1.00 93.56 147 THR A N 1
ATOM 1157 C CA . THR A 1 147 ? -1.891 5.157 -12.433 1.00 93.56 147 THR A CA 1
ATOM 1158 C C . THR A 1 147 ? -2.218 4.832 -13.887 1.00 93.56 147 THR A C 1
ATOM 1160 O O . THR A 1 147 ? -1.487 5.323 -14.738 1.00 93.56 147 THR A O 1
ATOM 1163 N N . PRO A 1 148 ? -3.340 4.166 -14.220 1.00 89.31 148 PRO A N 1
ATOM 1164 C CA . PRO A 1 148 ? -3.675 3.874 -15.617 1.00 89.31 148 PRO A CA 1
ATOM 1165 C C . PRO A 1 148 ? -4.001 5.125 -16.455 1.00 89.31 148 PRO A C 1
ATOM 1167 O O . PRO A 1 148 ? -4.044 5.047 -17.676 1.00 89.31 148 PRO A O 1
ATOM 1170 N N . ILE A 1 149 ? -4.249 6.280 -15.822 1.00 87.38 149 ILE A N 1
ATOM 1171 C CA . ILE A 1 149 ? -4.486 7.557 -16.520 1.00 87.38 149 ILE A CA 1
ATOM 1172 C C . ILE A 1 149 ? -3.161 8.211 -16.932 1.00 87.38 149 ILE A C 1
ATOM 1174 O O . ILE A 1 149 ? -3.084 8.875 -17.962 1.00 87.38 149 ILE A O 1
ATOM 1178 N N . ARG A 1 150 ? -2.126 8.082 -16.096 1.00 87.19 150 ARG A N 1
ATOM 1179 C CA . ARG A 1 150 ? -0.835 8.768 -16.270 1.00 87.19 150 ARG A CA 1
ATOM 1180 C C . ARG A 1 150 ? 0.258 7.861 -16.812 1.00 87.19 150 ARG A C 1
ATOM 1182 O O . ARG A 1 150 ? 1.299 8.359 -17.228 1.00 87.19 150 ARG A O 1
ATOM 1189 N N . THR A 1 151 ? 0.052 6.553 -16.760 1.00 89.44 151 THR A N 1
ATOM 1190 C CA . THR A 1 151 ? 1.014 5.544 -17.181 1.00 89.44 151 THR A CA 1
ATOM 1191 C C . THR A 1 151 ? 0.298 4.447 -17.969 1.00 89.44 151 THR A C 1
ATOM 1193 O O . THR A 1 151 ? -0.899 4.232 -17.785 1.00 89.44 151 THR A O 1
ATOM 1196 N N . PRO A 1 152 ? 1.015 3.705 -18.826 1.00 89.75 152 PRO A N 1
ATOM 1197 C CA . PRO A 1 152 ? 0.459 2.545 -19.518 1.00 89.75 152 PRO A CA 1
ATOM 1198 C C . PRO A 1 152 ? 0.359 1.299 -18.616 1.00 89.75 152 PRO A C 1
ATOM 1200 O O . PRO A 1 152 ? 0.066 0.215 -19.116 1.00 89.75 152 PRO A O 1
ATOM 1203 N N . LEU A 1 153 ? 0.632 1.414 -17.310 1.00 91.31 153 LEU A N 1
ATOM 1204 C CA . LEU A 1 153 ? 0.691 0.269 -16.404 1.00 91.31 153 LEU A CA 1
ATOM 1205 C C . LEU A 1 153 ? -0.704 -0.251 -16.049 1.00 91.31 153 LEU A C 1
ATOM 1207 O O . LEU A 1 153 ? -1.599 0.518 -15.687 1.00 91.31 153 LEU A O 1
ATOM 1211 N N . ARG A 1 154 ? -0.845 -1.577 -16.029 1.00 92.81 154 ARG A N 1
ATOM 1212 C CA . ARG A 1 154 ? -1.962 -2.276 -15.381 1.00 92.81 154 ARG A CA 1
ATOM 1213 C C . ARG A 1 154 ? -1.421 -3.261 -14.358 1.00 92.81 154 ARG A C 1
ATOM 1215 O O . ARG A 1 154 ? -0.317 -3.769 -14.508 1.00 92.81 154 ARG A O 1
ATOM 1222 N N . LEU A 1 155 ? -2.202 -3.530 -13.319 1.00 95.44 155 LEU A N 1
ATOM 1223 C CA . LEU A 1 155 ? -1.876 -4.546 -12.328 1.00 95.44 155 LEU A CA 1
ATOM 1224 C C . LEU A 1 155 ? -2.316 -5.900 -12.899 1.00 95.44 155 LEU A C 1
ATOM 1226 O O . LEU A 1 155 ? -3.510 -6.138 -13.060 1.00 95.44 155 LEU A O 1
ATOM 1230 N N . ALA A 1 156 ? -1.359 -6.756 -13.253 1.00 95.00 156 ALA A N 1
ATOM 1231 C CA . ALA A 1 156 ? -1.586 -7.954 -14.065 1.00 95.00 156 ALA A CA 1
ATOM 1232 C C . ALA A 1 156 ? -2.490 -8.992 -13.374 1.00 95.00 156 ALA A C 1
ATOM 1234 O O . ALA A 1 156 ? -3.179 -9.765 -14.033 1.00 95.00 156 ALA A O 1
ATOM 1235 N N . ASN A 1 157 ? -2.527 -8.999 -12.037 1.00 95.50 157 ASN A N 1
ATOM 1236 C CA . ASN A 1 157 ? -3.436 -9.836 -11.249 1.00 95.50 157 ASN A CA 1
ATOM 1237 C C . ASN A 1 157 ? -4.767 -9.140 -10.902 1.00 95.50 157 ASN A C 1
ATOM 1239 O O . ASN A 1 157 ? -5.514 -9.657 -10.076 1.00 95.50 157 ASN A O 1
ATOM 1243 N N . ASN A 1 15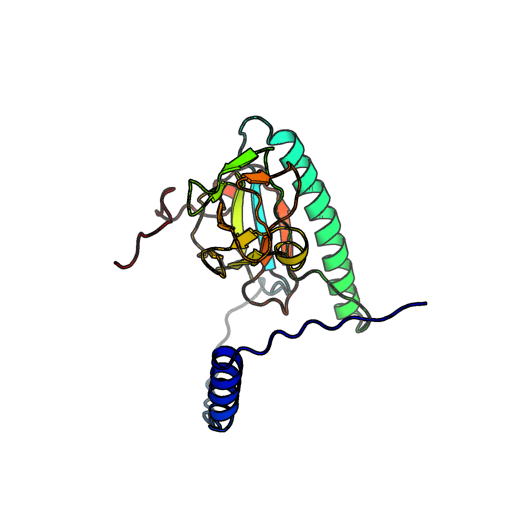8 ? -5.081 -8.003 -11.537 1.00 96.00 158 ASN A N 1
ATOM 1244 C CA . ASN A 1 158 ? -6.234 -7.124 -11.301 1.00 96.00 158 ASN A CA 1
ATOM 1245 C C . ASN A 1 158 ? -6.291 -6.530 -9.886 1.00 96.00 158 ASN A C 1
ATOM 1247 O O . ASN A 1 158 ? -6.140 -5.323 -9.719 1.00 96.00 158 ASN A O 1
ATOM 1251 N N . VAL A 1 159 ? -6.494 -7.372 -8.873 1.00 97.88 159 VAL A N 1
ATOM 1252 C CA . VAL A 1 159 ? -6.518 -7.016 -7.453 1.00 97.88 159 VAL A CA 1
ATOM 1253 C C . VAL A 1 159 ? -5.580 -7.961 -6.718 1.00 97.88 159 VAL A C 1
ATOM 1255 O O . VAL A 1 159 ? -5.743 -9.180 -6.770 1.00 97.88 159 VAL A O 1
ATOM 1258 N N . GLY A 1 160 ? -4.593 -7.416 -6.010 1.00 97.88 160 GLY A N 1
ATOM 1259 C CA . GLY A 1 160 ? -3.737 -8.238 -5.163 1.00 97.88 160 GLY A CA 1
ATOM 1260 C C . GLY A 1 160 ? -4.464 -8.602 -3.876 1.00 97.88 160 GLY A C 1
ATOM 1261 O O . GLY A 1 160 ? -4.727 -7.728 -3.059 1.00 97.88 160 GLY A O 1
ATOM 1262 N N . ILE A 1 161 ? -4.773 -9.881 -3.679 1.00 98.19 161 ILE A N 1
ATOM 1263 C CA . ILE A 1 161 ? -5.305 -10.388 -2.410 1.00 98.19 161 ILE A CA 1
ATOM 1264 C C . ILE A 1 161 ? -4.123 -10.704 -1.497 1.00 98.19 161 ILE A C 1
ATOM 1266 O O . ILE A 1 161 ? -3.298 -11.558 -1.823 1.00 98.19 161 ILE A O 1
ATOM 1270 N N . ILE A 1 162 ? -4.033 -10.012 -0.362 1.00 98.25 162 ILE A N 1
ATOM 1271 C CA . ILE A 1 162 ? -3.003 -10.257 0.643 1.00 98.25 162 ILE A CA 1
ATOM 1272 C C . ILE A 1 162 ? -3.633 -10.982 1.828 1.00 98.25 162 ILE A C 1
ATOM 1274 O O . ILE A 1 162 ? -4.418 -10.409 2.587 1.00 98.25 162 ILE A O 1
ATOM 1278 N N . ASP A 1 163 ? -3.286 -12.258 1.984 1.00 97.62 163 ASP A N 1
ATOM 1279 C CA . ASP A 1 163 ? -3.763 -13.087 3.087 1.00 97.62 163 ASP A CA 1
ATOM 1280 C C . ASP A 1 163 ? -3.342 -12.514 4.449 1.00 97.62 163 ASP A C 1
ATOM 1282 O O . ASP A 1 163 ? -2.227 -12.022 4.626 1.00 97.62 163 ASP A O 1
ATOM 1286 N N . SER A 1 164 ? -4.187 -12.692 5.467 1.00 95.56 164 SER A N 1
ATOM 1287 C CA . SER A 1 164 ? -3.950 -12.207 6.841 1.00 95.56 164 SER A CA 1
ATOM 1288 C C . SER A 1 164 ? -2.634 -12.699 7.469 1.00 95.56 164 SER A C 1
ATOM 1290 O O . SER A 1 164 ? -2.048 -12.051 8.345 1.00 95.56 164 SER A O 1
ATOM 1292 N N . GLY A 1 165 ? -2.154 -13.858 7.013 1.00 92.56 165 GLY A N 1
ATOM 1293 C CA . GLY A 1 165 ? -0.910 -14.489 7.440 1.00 92.56 165 GLY A CA 1
ATOM 1294 C C . GLY A 1 165 ? 0.320 -14.149 6.598 1.00 92.56 165 GLY A C 1
ATOM 1295 O O . GLY A 1 165 ? 1.409 -14.586 6.949 1.00 92.56 165 GLY A O 1
ATOM 1296 N N . TYR A 1 166 ? 0.186 -13.418 5.490 1.00 93.69 166 TYR A N 1
ATOM 1297 C CA . TYR A 1 166 ? 1.323 -13.115 4.626 1.00 93.69 166 TYR A CA 1
ATOM 1298 C C . TYR A 1 166 ? 2.286 -12.136 5.313 1.00 93.69 166 TYR A C 1
ATOM 1300 O O . TYR A 1 166 ? 1.858 -11.115 5.846 1.00 93.69 166 TYR A O 1
ATOM 1308 N N . ARG A 1 167 ? 3.584 -12.461 5.339 1.00 94.06 167 ARG A N 1
ATOM 1309 C CA . ARG A 1 167 ? 4.659 -11.604 5.892 1.00 94.06 167 ARG A CA 1
ATOM 1310 C C . ARG A 1 167 ? 5.836 -11.417 4.936 1.00 94.06 167 ARG A C 1
ATOM 1312 O O . ARG A 1 167 ? 6.831 -10.796 5.308 1.00 94.06 167 ARG A O 1
ATOM 1319 N N . GLY A 1 168 ? 5.722 -11.950 3.720 1.00 94.31 168 GLY A N 1
ATOM 1320 C CA . GLY A 1 168 ? 6.670 -11.661 2.652 1.00 94.31 168 GLY A CA 1
ATOM 1321 C C . GLY A 1 168 ? 6.604 -10.193 2.235 1.00 94.31 168 GLY A C 1
ATOM 1322 O O . GLY A 1 168 ? 5.759 -9.431 2.713 1.00 94.31 168 GLY A O 1
ATOM 1323 N N . THR A 1 169 ? 7.510 -9.807 1.345 1.00 97.00 169 THR A N 1
ATOM 1324 C CA . THR A 1 169 ? 7.515 -8.448 0.804 1.00 97.00 169 THR A CA 1
ATOM 1325 C C . THR A 1 169 ? 6.328 -8.220 -0.133 1.00 97.00 169 THR A C 1
ATOM 1327 O O . THR A 1 169 ? 5.971 -9.090 -0.930 1.00 97.00 169 THR A O 1
ATOM 1330 N N . ILE A 1 170 ? 5.695 -7.054 -0.042 1.00 98.31 170 ILE A N 1
ATOM 1331 C CA . ILE A 1 170 ? 4.604 -6.662 -0.932 1.00 98.31 170 ILE A CA 1
ATOM 1332 C C . ILE A 1 170 ? 5.177 -6.392 -2.324 1.00 98.31 170 ILE A C 1
ATOM 1334 O O . ILE A 1 170 ? 6.132 -5.632 -2.479 1.00 98.31 170 ILE A O 1
ATOM 1338 N N . LYS A 1 171 ? 4.566 -6.997 -3.345 1.00 98.00 171 LYS A N 1
ATOM 1339 C CA . LYS A 1 171 ? 4.946 -6.834 -4.753 1.00 98.00 171 LYS A CA 1
ATOM 1340 C C . LYS A 1 171 ? 3.732 -6.491 -5.602 1.00 98.00 171 LYS A C 1
ATOM 1342 O O . LYS A 1 171 ? 2.644 -7.006 -5.350 1.00 98.00 171 LYS A O 1
ATOM 1347 N N . ALA A 1 172 ? 3.932 -5.681 -6.637 1.00 97.94 172 ALA A N 1
ATOM 1348 C CA . ALA A 1 172 ? 2.932 -5.428 -7.670 1.00 97.94 172 ALA A CA 1
ATOM 1349 C C . ALA A 1 172 ? 3.403 -6.009 -9.016 1.00 97.94 172 ALA A C 1
ATOM 1351 O O . ALA A 1 172 ? 4.411 -5.537 -9.547 1.00 97.94 172 ALA A O 1
ATOM 1352 N N . PRO A 1 173 ? 2.700 -7.012 -9.577 1.00 96.56 173 PRO A N 1
ATOM 1353 C CA . PRO A 1 173 ? 2.929 -7.453 -10.948 1.00 96.56 173 PRO A CA 1
ATOM 1354 C C . PRO A 1 173 ? 2.313 -6.444 -11.920 1.00 96.56 173 PRO A C 1
ATOM 1356 O O . PRO A 1 173 ? 1.092 -6.320 -11.990 1.00 96.56 173 PRO A O 1
ATOM 1359 N N . PHE A 1 174 ? 3.127 -5.730 -12.686 1.00 94.31 174 PHE A N 1
ATOM 1360 C CA . PHE A 1 174 ? 2.645 -4.832 -13.728 1.00 94.31 174 PHE A CA 1
ATOM 1361 C C . PHE A 1 174 ? 2.761 -5.461 -15.108 1.00 94.31 174 PHE A C 1
ATOM 1363 O O . PHE A 1 174 ? 3.790 -6.042 -15.438 1.00 94.31 174 PHE A O 1
ATOM 1370 N N . ASP A 1 175 ? 1.726 -5.287 -15.923 1.00 90.88 175 ASP A N 1
ATOM 1371 C CA . ASP A 1 175 ? 1.804 -5.472 -17.367 1.00 90.88 175 ASP A CA 1
ATOM 1372 C C . ASP A 1 175 ? 1.611 -4.131 -18.098 1.00 90.88 175 ASP A C 1
ATOM 1374 O O . ASP A 1 175 ? 1.324 -3.089 -17.492 1.00 90.88 175 ASP A O 1
ATOM 1378 N N . TYR A 1 176 ? 1.830 -4.159 -19.414 1.00 84.81 176 TYR A N 1
ATOM 1379 C CA . TYR A 1 176 ? 1.872 -2.974 -20.257 1.00 84.81 176 TYR A CA 1
ATOM 1380 C C . TYR A 1 176 ? 0.625 -2.932 -21.121 1.00 84.81 176 TYR A C 1
ATOM 1382 O O . TYR A 1 176 ? 0.353 -3.857 -21.892 1.00 84.81 176 TYR A O 1
ATOM 1390 N N . ASN A 1 177 ? -0.113 -1.830 -21.065 1.00 78.25 177 ASN A N 1
ATOM 1391 C CA . ASN A 1 177 ? -1.186 -1.601 -22.010 1.00 78.25 177 ASN A CA 1
ATOM 1392 C C . ASN A 1 177 ? -0.654 -0.943 -23.289 1.00 78.25 177 ASN A C 1
ATOM 1394 O O . ASN A 1 177 ? -0.531 0.279 -23.386 1.00 78.25 177 ASN A O 1
ATOM 1398 N N . ILE A 1 178 ? -0.390 -1.779 -24.293 1.00 70.69 178 ILE A N 1
ATOM 1399 C CA . ILE A 1 178 ? 0.118 -1.369 -25.611 1.00 70.69 178 ILE A CA 1
ATOM 1400 C C . ILE A 1 178 ? -0.830 -0.444 -26.388 1.00 70.69 178 ILE A C 1
ATOM 1402 O O . ILE A 1 178 ? -0.405 0.198 -27.343 1.00 70.69 178 ILE A O 1
ATOM 1406 N N . LEU A 1 179 ? -2.110 -0.354 -26.003 1.00 69.88 179 LEU A N 1
ATOM 1407 C CA . LEU A 1 179 ? -3.067 0.534 -26.669 1.00 69.88 179 LEU A CA 1
ATOM 1408 C C . LEU A 1 179 ? -2.830 2.010 -26.325 1.00 69.88 179 LEU A C 1
ATOM 1410 O O . LEU A 1 179 ? -3.249 2.881 -27.082 1.00 69.88 179 LEU A O 1
ATOM 1414 N N . TYR A 1 180 ? -2.162 2.294 -25.203 1.00 66.31 180 TYR A N 1
ATOM 1415 C CA . TYR A 1 180 ? -1.947 3.658 -24.713 1.00 66.31 180 TYR A CA 1
ATOM 1416 C C . TYR A 1 180 ? -0.525 4.177 -24.930 1.00 66.31 180 TYR A C 1
ATOM 1418 O O . TYR A 1 180 ? -0.268 5.355 -24.688 1.00 66.31 180 TYR A O 1
ATOM 1426 N N . SER A 1 181 ? 0.409 3.334 -25.375 1.00 65.62 181 SER A N 1
ATOM 1427 C CA . SER A 1 181 ? 1.790 3.751 -25.605 1.00 65.62 181 SER A CA 1
ATOM 1428 C C . SER A 1 181 ? 2.515 2.825 -26.577 1.00 65.62 181 SER A C 1
ATOM 1430 O O . SER A 1 181 ? 2.427 1.603 -26.479 1.00 65.62 181 SER A O 1
ATOM 1432 N N . THR A 1 182 ? 3.276 3.428 -27.492 1.00 67.56 182 THR A N 1
ATOM 1433 C CA . THR A 1 182 ? 4.199 2.738 -28.407 1.00 67.56 182 THR A CA 1
ATOM 1434 C C . THR A 1 182 ? 5.611 2.613 -27.829 1.00 67.56 182 THR A C 1
ATOM 1436 O O . THR A 1 182 ? 6.495 2.087 -28.501 1.00 67.56 182 THR A O 1
ATOM 1439 N N . CYS A 1 183 ? 5.851 3.148 -26.626 1.00 67.94 183 CYS A N 1
ATOM 1440 C CA . CYS A 1 183 ? 7.155 3.100 -25.977 1.00 67.94 183 CYS A CA 1
ATOM 1441 C C . CYS A 1 183 ? 7.477 1.665 -25.550 1.00 67.94 183 CYS A C 1
ATOM 1443 O O . CYS A 1 183 ? 6.641 0.970 -24.978 1.00 67.94 183 CYS A O 1
ATOM 1445 N N . GLU A 1 184 ? 8.699 1.221 -25.829 1.00 77.44 184 GLU A N 1
ATOM 1446 C CA . GLU A 1 184 ? 9.139 -0.145 -25.527 1.00 77.44 184 GLU A CA 1
ATOM 1447 C C . GLU A 1 184 ? 9.583 -0.319 -24.074 1.00 77.44 184 GLU A C 1
ATOM 1449 O O . GLU A 1 184 ? 9.784 -1.441 -23.614 1.00 77.44 184 GLU A O 1
ATOM 1454 N N . THR A 1 185 ? 9.704 0.788 -23.345 1.00 86.69 185 THR A N 1
ATOM 1455 C CA . THR A 1 185 ? 10.123 0.812 -21.951 1.00 86.69 185 THR A CA 1
ATOM 1456 C C . THR A 1 185 ? 9.189 1.662 -21.096 1.00 86.69 185 THR A C 1
ATOM 1458 O O . THR A 1 185 ? 8.447 2.523 -21.587 1.00 86.69 185 THR A O 1
ATOM 1461 N N . PHE A 1 186 ? 9.224 1.408 -19.791 1.00 90.38 186 PHE A N 1
ATOM 1462 C CA . PHE A 1 186 ? 8.619 2.243 -18.765 1.00 90.38 186 PHE A CA 1
ATOM 1463 C C . PHE A 1 186 ? 9.631 2.515 -17.652 1.00 90.38 186 PHE A C 1
ATOM 1465 O O . PHE A 1 186 ? 10.269 1.591 -17.147 1.00 90.38 186 PHE A O 1
ATOM 1472 N N . GLU A 1 187 ? 9.741 3.777 -17.248 1.00 93.44 187 GLU A N 1
ATOM 1473 C CA . GLU A 1 187 ? 10.612 4.204 -16.156 1.00 93.44 187 GLU A CA 1
ATOM 1474 C C . GLU A 1 187 ? 9.803 4.305 -14.860 1.00 93.44 187 GLU A C 1
ATOM 1476 O O . GLU A 1 187 ? 8.958 5.187 -14.677 1.00 93.44 187 GLU A O 1
ATOM 1481 N N . PHE A 1 188 ? 10.064 3.385 -13.938 1.00 95.12 188 PHE A N 1
ATOM 1482 C CA . PHE A 1 188 ? 9.635 3.520 -12.560 1.00 95.12 188 PHE A CA 1
ATOM 1483 C C . PHE A 1 188 ? 10.512 4.569 -11.889 1.00 95.12 188 PHE A C 1
ATOM 1485 O O . PHE A 1 188 ? 11.718 4.393 -11.794 1.00 95.12 188 PHE A O 1
ATOM 1492 N N . VAL A 1 189 ? 9.899 5.654 -11.423 1.00 96.31 189 VAL A N 1
ATOM 1493 C CA . VAL A 1 189 ? 10.595 6.698 -10.660 1.00 96.31 189 VAL A CA 1
ATOM 1494 C C . VAL A 1 189 ? 10.433 6.451 -9.161 1.00 96.31 189 VAL A C 1
ATOM 1496 O O . VAL A 1 189 ? 9.316 6.222 -8.680 1.00 96.31 189 VAL A O 1
ATOM 1499 N N . LYS A 1 190 ? 11.529 6.547 -8.411 1.00 96.50 190 LYS A N 1
ATOM 1500 C CA . LYS A 1 190 ? 11.571 6.444 -6.954 1.00 96.50 190 LYS A CA 1
ATOM 1501 C C . LYS A 1 190 ? 10.564 7.400 -6.321 1.00 96.50 190 LYS A C 1
ATOM 1503 O O . LYS A 1 190 ? 10.366 8.524 -6.773 1.00 96.50 190 LYS A O 1
ATOM 1508 N N . THR A 1 191 ? 9.932 6.969 -5.232 1.00 95.88 191 THR A N 1
ATOM 1509 C CA . THR A 1 191 ? 8.871 7.673 -4.485 1.00 95.88 191 THR A CA 1
ATOM 1510 C C . THR A 1 191 ? 7.540 7.869 -5.214 1.00 95.88 191 THR A 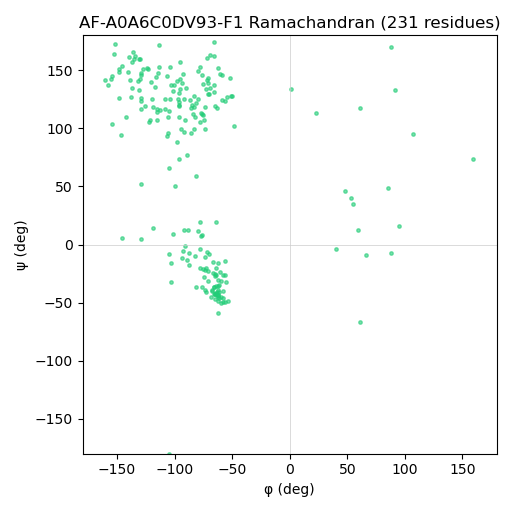C 1
ATOM 1512 O O . THR A 1 191 ? 6.556 8.232 -4.561 1.00 95.88 191 THR A O 1
ATOM 1515 N N . ASN A 1 192 ? 7.442 7.579 -6.519 1.00 97.44 192 ASN A N 1
ATOM 1516 C CA . ASN A 1 192 ? 6.144 7.583 -7.186 1.00 97.44 192 ASN A CA 1
ATOM 1517 C C . ASN A 1 192 ? 5.217 6.531 -6.577 1.00 97.44 192 ASN A C 1
ATOM 1519 O O . ASN A 1 192 ? 5.638 5.495 -6.059 1.00 97.44 192 ASN A O 1
ATOM 1523 N N . ARG A 1 193 ? 3.921 6.823 -6.675 1.00 97.88 193 ARG A N 1
ATOM 1524 C CA . ARG A 1 193 ? 2.849 6.039 -6.071 1.00 97.88 193 ARG A CA 1
ATOM 1525 C C . ARG A 1 193 ? 2.001 5.447 -7.181 1.00 97.88 193 ARG A C 1
ATOM 1527 O O . ARG A 1 193 ? 1.257 6.181 -7.838 1.00 97.88 193 ARG A O 1
ATOM 1534 N N . TYR A 1 194 ? 2.127 4.140 -7.383 1.00 97.69 194 TYR A N 1
ATOM 1535 C CA . TYR A 1 194 ? 1.410 3.408 -8.435 1.00 97.69 194 TYR A CA 1
ATOM 1536 C C . TYR A 1 194 ? 0.225 2.602 -7.888 1.00 97.69 194 TYR A C 1
ATOM 1538 O O . TYR A 1 194 ? -0.799 2.449 -8.556 1.00 97.69 194 TYR A O 1
ATOM 1546 N N . VAL A 1 195 ? 0.346 2.115 -6.658 1.00 98.62 195 VAL A N 1
ATOM 1547 C CA . VAL A 1 195 ? -0.616 1.236 -5.985 1.00 98.62 195 VAL A CA 1
ATOM 1548 C C . VAL A 1 195 ? -0.825 1.700 -4.548 1.00 98.62 195 VAL A C 1
ATOM 1550 O O . VAL A 1 195 ? -0.051 2.506 -4.029 1.00 98.62 195 VAL A O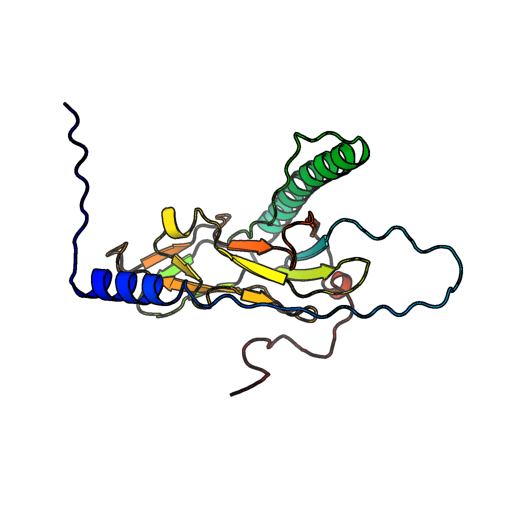 1
ATOM 1553 N N . GLN A 1 196 ? -1.873 1.190 -3.920 1.00 98.69 196 GLN A N 1
ATOM 1554 C CA . GLN A 1 196 ? -2.249 1.471 -2.543 1.00 98.69 196 GLN A CA 1
ATOM 1555 C C . GLN A 1 196 ? -2.754 0.196 -1.867 1.00 98.69 196 GLN A C 1
ATOM 1557 O O . GLN A 1 196 ? -3.342 -0.670 -2.522 1.00 98.69 196 GLN A O 1
ATOM 1562 N N . LEU A 1 197 ? -2.530 0.090 -0.559 1.00 98.81 197 LEU A N 1
ATOM 1563 C CA . LEU A 1 197 ? -3.139 -0.943 0.274 1.00 98.81 197 LEU A CA 1
ATOM 1564 C C . LEU A 1 197 ? -4.466 -0.436 0.827 1.00 98.81 197 LEU A C 1
ATOM 1566 O O . LEU A 1 197 ? -4.532 0.684 1.328 1.00 98.81 197 LEU A O 1
ATOM 1570 N N . THR A 1 198 ? -5.505 -1.262 0.775 1.00 98.56 198 THR A N 1
ATOM 1571 C CA . THR A 1 198 ? -6.840 -0.920 1.284 1.00 98.56 198 THR A CA 1
ATOM 1572 C C . THR A 1 198 ? -7.358 -2.012 2.217 1.00 98.56 198 THR A C 1
ATOM 1574 O O . THR A 1 198 ? -7.095 -3.195 1.967 1.00 98.56 198 THR A O 1
ATOM 1577 N N . PRO A 1 199 ? -8.147 -1.665 3.245 1.00 98.19 199 PRO A N 1
ATOM 1578 C CA . PRO A 1 199 ? -8.777 -2.654 4.100 1.00 98.19 199 PRO A CA 1
ATOM 1579 C C . PRO A 1 199 ? -9.809 -3.500 3.336 1.00 98.19 199 PRO A C 1
ATOM 1581 O O . PRO A 1 199 ? -10.277 -3.101 2.265 1.00 98.19 199 PRO A O 1
ATOM 1584 N N . PRO A 1 200 ? -10.196 -4.666 3.884 1.00 97.44 200 PRO A N 1
ATOM 1585 C CA . PRO A 1 200 ? -11.199 -5.526 3.264 1.00 97.44 200 PRO A CA 1
ATOM 1586 C C . PRO A 1 200 ? -12.591 -4.879 3.196 1.00 97.44 200 PRO A C 1
ATOM 1588 O O . PRO A 1 200 ? -13.367 -5.216 2.306 1.00 97.44 200 PRO A O 1
ATOM 1591 N N . ASN A 1 201 ? -12.892 -3.933 4.093 1.00 97.25 201 ASN A N 1
ATOM 1592 C CA . ASN A 1 201 ? -14.067 -3.073 4.011 1.00 97.25 201 ASN A CA 1
ATOM 1593 C C . ASN A 1 201 ? -13.636 -1.599 3.999 1.00 97.25 201 ASN A C 1
ATOM 1595 O O . ASN A 1 201 ? -13.268 -1.043 5.032 1.00 97.25 201 ASN A O 1
ATOM 1599 N N . ILE A 1 202 ? -13.708 -0.976 2.823 1.00 95.50 202 ILE A N 1
ATOM 1600 C CA . ILE A 1 202 ? -13.328 0.426 2.591 1.00 95.50 202 ILE A CA 1
ATOM 1601 C C . ILE A 1 202 ? -14.284 1.451 3.220 1.00 95.50 202 ILE A C 1
ATOM 1603 O O . ILE A 1 202 ? -13.967 2.636 3.203 1.00 95.50 202 ILE A O 1
ATOM 1607 N N . GLY A 1 203 ? -15.423 1.001 3.763 1.00 94.81 203 GLY A N 1
ATOM 1608 C CA . GLY A 1 203 ? -16.364 1.815 4.535 1.00 94.81 203 GLY A CA 1
ATOM 1609 C C . GLY A 1 203 ? -15.919 2.087 5.975 1.00 94.81 203 GLY A C 1
ATOM 1610 O O . GLY A 1 203 ? -16.580 2.855 6.673 1.00 94.81 203 GLY A O 1
ATOM 1611 N N . TYR A 1 204 ? -14.792 1.513 6.412 1.00 95.25 204 TYR A N 1
ATOM 1612 C CA . TYR A 1 204 ? -14.131 1.886 7.662 1.00 95.25 204 TYR A CA 1
ATOM 1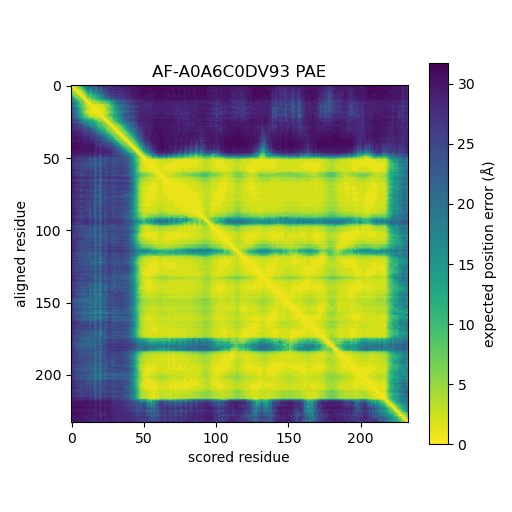613 C C . TYR A 1 204 ? -12.744 2.481 7.394 1.00 95.25 204 TYR A C 1
ATOM 1615 O O . TYR A 1 204 ? -12.017 1.989 6.523 1.00 95.25 204 TYR A O 1
ATOM 1623 N N . PRO A 1 205 ? -12.323 3.486 8.181 1.00 96.81 205 PRO A N 1
ATOM 1624 C CA . PRO A 1 205 ? -11.004 4.075 8.036 1.00 96.81 205 PRO A CA 1
ATOM 1625 C C . PRO A 1 205 ? -9.899 3.105 8.464 1.00 96.81 205 PRO A C 1
ATOM 1627 O O . PRO A 1 205 ? -10.120 2.123 9.177 1.00 96.81 205 PRO A O 1
ATOM 1630 N N . MET A 1 206 ? -8.673 3.409 8.051 1.00 97.81 206 MET A N 1
ATOM 1631 C CA . MET A 1 206 ? -7.482 2.626 8.366 1.00 97.81 206 MET A CA 1
ATOM 1632 C C . MET A 1 206 ? -6.390 3.541 8.910 1.00 97.81 206 MET A C 1
ATOM 1634 O O . MET A 1 206 ? -6.011 4.489 8.235 1.00 97.81 206 MET A O 1
ATOM 1638 N N . LYS A 1 207 ? -5.843 3.239 10.089 1.00 98.25 207 LYS A N 1
ATOM 1639 C CA . LYS A 1 207 ? -4.621 3.873 10.603 1.00 98.25 207 LYS A CA 1
ATOM 1640 C C . LYS A 1 207 ? -3.389 3.063 10.227 1.00 98.25 207 LYS A C 1
ATOM 1642 O O . LYS A 1 207 ? -3.440 1.836 10.196 1.00 98.25 207 LYS A O 1
ATOM 1647 N N . VAL A 1 208 ? -2.276 3.747 9.998 1.00 98.62 208 VAL A N 1
ATOM 1648 C CA . VAL A 1 208 ? -1.018 3.165 9.528 1.00 98.62 208 VAL A CA 1
ATOM 1649 C C . VAL A 1 208 ? 0.085 3.351 10.565 1.00 98.62 208 VAL A C 1
ATOM 1651 O O . VAL A 1 208 ? 0.258 4.435 11.118 1.00 98.62 208 VAL A O 1
ATOM 1654 N N . PHE A 1 209 ? 0.851 2.294 10.815 1.00 98.00 209 PHE A N 1
ATOM 1655 C CA . PHE A 1 209 ? 1.931 2.256 11.794 1.00 98.00 209 PHE A CA 1
ATOM 1656 C C . PHE A 1 209 ? 3.191 1.711 11.131 1.00 98.00 209 PHE A C 1
ATOM 1658 O O . PHE A 1 209 ? 3.225 0.559 10.698 1.00 98.00 209 PHE A O 1
ATOM 1665 N N . ILE A 1 210 ? 4.234 2.536 11.057 1.00 98.25 210 ILE A N 1
ATOM 1666 C CA . ILE A 1 210 ? 5.551 2.080 10.609 1.00 98.25 210 ILE A CA 1
ATOM 1667 C C . ILE A 1 210 ? 6.264 1.486 11.819 1.00 98.25 210 ILE A C 1
ATOM 1669 O O . ILE A 1 210 ? 6.431 2.176 12.824 1.00 98.25 210 ILE A O 1
ATOM 1673 N N . VAL A 1 211 ? 6.633 0.210 11.738 1.00 96.56 211 VAL A N 1
ATOM 1674 C CA . VAL A 1 211 ? 7.261 -0.530 12.839 1.00 96.56 211 VAL A CA 1
ATOM 1675 C C . VAL A 1 211 ? 8.756 -0.699 12.602 1.00 96.56 211 VAL A C 1
ATOM 1677 O O . VAL A 1 211 ? 9.218 -0.741 11.459 1.00 96.56 211 VAL A O 1
ATOM 1680 N N . ASP A 1 212 ? 9.512 -0.816 13.689 1.00 92.38 212 ASP A N 1
ATOM 1681 C CA . ASP A 1 212 ? 10.970 -0.921 13.622 1.00 92.38 212 ASP A CA 1
ATOM 1682 C C . ASP A 1 212 ? 11.472 -2.357 13.447 1.00 92.38 212 ASP A C 1
ATOM 1684 O O . ASP A 1 212 ? 12.607 -2.541 13.022 1.00 92.38 212 ASP A O 1
ATOM 1688 N N . ASP A 1 213 ? 10.638 -3.365 13.727 1.00 91.81 213 ASP A N 1
ATOM 1689 C CA . ASP A 1 213 ? 11.024 -4.776 13.657 1.00 91.81 213 ASP A CA 1
ATOM 1690 C C . ASP A 1 213 ? 9.925 -5.646 13.026 1.00 91.81 213 ASP A C 1
ATOM 1692 O O . ASP A 1 213 ? 8.731 -5.470 13.289 1.00 91.81 213 ASP A O 1
ATOM 1696 N N . LEU A 1 214 ? 10.331 -6.626 12.214 1.00 91.19 214 LEU A N 1
ATOM 1697 C CA . LEU A 1 214 ? 9.425 -7.534 11.508 1.00 91.19 214 LEU A CA 1
ATOM 1698 C C . LEU A 1 214 ? 8.526 -8.342 12.465 1.00 91.19 214 LEU A C 1
ATOM 1700 O O . LEU A 1 214 ? 7.381 -8.648 12.125 1.00 91.19 214 LEU A O 1
ATOM 1704 N N . SER A 1 215 ? 9.001 -8.667 13.673 1.00 89.06 215 SER A N 1
ATOM 1705 C CA . SER A 1 215 ? 8.223 -9.384 14.696 1.00 89.06 215 SER A CA 1
ATOM 1706 C C . SER A 1 215 ? 7.008 -8.595 15.196 1.00 89.06 215 SER A C 1
ATOM 1708 O O . SER A 1 215 ? 6.046 -9.194 15.687 1.00 89.06 215 SER A O 1
ATOM 1710 N N . MET A 1 216 ? 6.993 -7.270 15.008 1.00 88.38 216 MET A N 1
ATOM 1711 C CA . MET A 1 216 ? 5.860 -6.410 15.360 1.00 88.38 216 MET A CA 1
ATOM 1712 C C . MET A 1 216 ? 4.670 -6.561 14.402 1.00 88.38 216 MET A C 1
ATOM 1714 O O . MET A 1 216 ? 3.573 -6.117 14.727 1.00 88.38 216 MET A O 1
ATOM 1718 N N . LEU A 1 217 ? 4.833 -7.249 13.264 1.00 90.44 217 LEU A N 1
ATOM 1719 C CA . LEU A 1 217 ? 3.727 -7.610 12.367 1.00 90.44 217 LEU A CA 1
ATOM 1720 C C . LEU A 1 217 ? 2.881 -8.793 12.894 1.00 90.44 217 LEU A C 1
ATOM 1722 O O . LEU A 1 217 ? 2.039 -9.344 12.179 1.00 90.44 217 LEU A O 1
ATOM 1726 N N . GLY A 1 218 ? 3.105 -9.238 14.132 1.00 77.81 218 GLY A N 1
ATOM 1727 C CA . GLY A 1 218 ? 2.436 -10.390 14.736 1.00 77.81 218 GLY A CA 1
ATOM 1728 C C . GLY A 1 218 ? 3.144 -11.720 14.453 1.00 77.81 218 GLY A C 1
ATOM 1729 O O . GLY A 1 218 ? 4.088 -11.798 13.669 1.00 77.81 218 GLY A O 1
ATOM 1730 N N . LYS A 1 219 ? 2.704 -12.788 15.137 1.00 56.53 219 LYS A N 1
ATOM 1731 C CA . LYS A 1 219 ? 3.390 -14.093 15.134 1.00 56.53 219 LYS A CA 1
ATOM 1732 C C . LYS A 1 219 ? 3.602 -14.623 13.709 1.00 56.53 219 LYS A C 1
ATOM 1734 O O . LYS A 1 219 ? 2.637 -14.795 12.968 1.00 56.53 219 LYS A O 1
ATOM 1739 N N . LYS A 1 220 ? 4.860 -14.970 13.399 1.00 45.22 220 LYS A N 1
ATOM 1740 C CA . LYS A 1 220 ? 5.265 -15.847 12.288 1.00 45.22 220 LYS A CA 1
ATOM 1741 C C . LYS A 1 220 ? 4.391 -17.106 12.334 1.00 45.22 220 LYS A C 1
ATOM 1743 O O . LYS A 1 220 ? 4.598 -17.970 13.182 1.00 45.22 220 LYS A O 1
ATOM 1748 N N . ASN A 1 221 ? 3.385 -17.208 11.474 1.00 39.47 221 ASN A N 1
ATOM 1749 C CA . ASN A 1 221 ? 2.858 -18.517 11.118 1.00 39.47 221 ASN A CA 1
ATOM 1750 C C . ASN A 1 221 ? 3.833 -19.134 10.100 1.00 39.47 221 ASN A C 1
ATOM 1752 O O . ASN A 1 221 ? 4.557 -18.421 9.412 1.00 39.47 221 ASN A O 1
ATOM 1756 N N . ASN A 1 222 ? 3.907 -20.462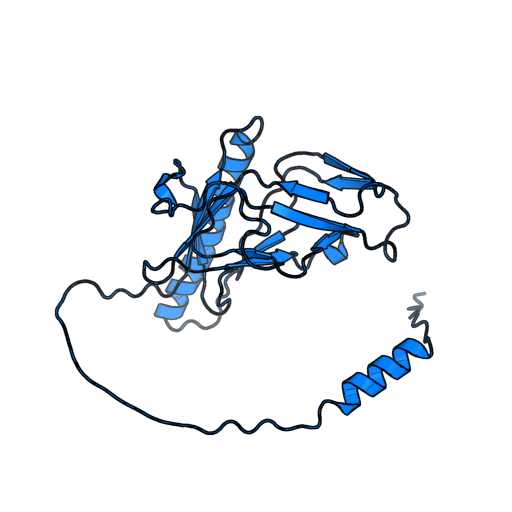 10.047 1.00 38.59 222 ASN A N 1
ATOM 1757 C CA . ASN A 1 222 ? 4.935 -21.241 9.336 1.00 38.59 222 ASN A CA 1
ATOM 1758 C C . ASN A 1 222 ? 4.964 -21.079 7.793 1.00 38.59 222 ASN A C 1
ATOM 1760 O O . ASN A 1 222 ? 5.510 -21.930 7.095 1.00 38.59 222 ASN A O 1
ATOM 1764 N N . ARG A 1 223 ? 4.384 -20.014 7.230 1.00 47.81 223 ARG A N 1
ATOM 1765 C CA . ARG A 1 223 ? 4.510 -19.638 5.819 1.00 47.81 223 ARG A CA 1
ATOM 1766 C C . ARG A 1 223 ? 5.726 -18.724 5.656 1.00 47.81 223 ARG A C 1
ATOM 1768 O O . ARG A 1 223 ? 5.605 -17.507 5.547 1.00 47.81 223 ARG A O 1
ATOM 1775 N N . ASN A 1 224 ? 6.908 -19.340 5.673 1.00 38.88 224 ASN A N 1
ATOM 1776 C CA . ASN A 1 224 ? 8.155 -18.720 5.221 1.00 38.88 224 ASN A CA 1
ATOM 1777 C C . ASN A 1 224 ? 7.948 -18.105 3.831 1.00 38.88 224 ASN A C 1
ATOM 1779 O O . ASN A 1 224 ? 7.451 -18.819 2.967 1.00 38.88 224 ASN A O 1
ATOM 1783 N N . GLU A 1 225 ? 8.302 -16.822 3.677 1.00 44.34 225 GLU A N 1
ATOM 1784 C CA . GLU A 1 225 ? 8.981 -16.108 2.562 1.00 44.34 225 GLU A CA 1
ATOM 1785 C C . GLU A 1 225 ? 8.640 -16.416 1.075 1.00 44.34 225 GLU A C 1
ATOM 1787 O O . GLU A 1 225 ? 9.073 -15.685 0.192 1.00 44.34 225 GLU A O 1
ATOM 1792 N N . ASN A 1 226 ? 7.782 -17.392 0.774 1.00 41.03 226 ASN A N 1
ATOM 1793 C CA . ASN A 1 226 ? 7.482 -17.962 -0.543 1.00 41.03 226 ASN A CA 1
ATOM 1794 C C . ASN A 1 226 ? 5.965 -17.988 -0.806 1.00 41.03 226 ASN A C 1
ATOM 1796 O O . ASN A 1 226 ? 5.377 -19.025 -1.116 1.00 41.03 226 ASN A O 1
ATOM 1800 N N . GLY A 1 227 ? 5.291 -16.852 -0.640 1.00 39.53 227 GLY A N 1
ATOM 1801 C CA . GLY A 1 227 ? 3.866 -16.734 -0.957 1.00 39.53 227 GLY A CA 1
ATOM 1802 C C . GLY A 1 227 ? 3.622 -16.162 -2.350 1.00 39.53 227 GLY A C 1
ATOM 1803 O O . GLY A 1 227 ? 3.207 -15.017 -2.454 1.00 39.53 227 GLY A O 1
ATOM 1804 N N . PHE A 1 228 ? 3.865 -16.964 -3.387 1.00 41.09 228 PHE A N 1
ATOM 1805 C CA . PHE A 1 228 ? 3.174 -16.895 -4.680 1.00 41.09 228 PHE A CA 1
ATOM 1806 C C . PHE A 1 228 ? 2.984 -18.350 -5.154 1.00 41.09 228 PHE A C 1
ATOM 1808 O O . PHE A 1 228 ? 3.964 -19.027 -5.445 1.00 41.09 228 PHE A O 1
ATOM 1815 N N . GLY A 1 229 ? 1.741 -18.858 -5.152 1.00 47.75 229 GLY A N 1
ATOM 1816 C CA . GLY A 1 229 ? 1.390 -20.166 -5.739 1.00 47.75 229 GLY A CA 1
ATOM 1817 C C . GLY A 1 229 ? 1.344 -21.407 -4.824 1.00 47.75 229 GLY A C 1
ATOM 1818 O O . GLY A 1 229 ? 1.322 -22.518 -5.337 1.00 47.75 229 GLY A O 1
ATOM 1819 N N . SER A 1 230 ? 1.306 -21.293 -3.489 1.00 45.22 230 SER A N 1
ATOM 1820 C CA . SER A 1 230 ? 1.345 -22.475 -2.592 1.00 45.22 230 SER A CA 1
ATOM 1821 C C . SER A 1 230 ? -0.013 -23.108 -2.238 1.00 45.22 230 SER A C 1
ATOM 1823 O O . SER A 1 230 ? -0.083 -23.976 -1.366 1.00 45.22 230 SER A O 1
ATOM 1825 N N . SER A 1 231 ? -1.092 -22.744 -2.931 1.00 42.56 231 SER A N 1
ATOM 1826 C CA . SER A 1 231 ? -2.353 -23.487 -2.858 1.00 42.56 231 SER A CA 1
ATOM 1827 C C . SER A 1 231 ? -3.102 -23.457 -4.189 1.00 42.56 231 SER A C 1
ATOM 1829 O O . SER A 1 231 ? -3.891 -22.548 -4.427 1.00 42.56 231 SER A O 1
ATOM 1831 N N . GLY A 1 232 ? -2.882 -24.495 -5.000 1.00 35.03 232 GLY A N 1
ATOM 1832 C CA . GLY A 1 232 ? -3.837 -24.960 -6.010 1.00 35.03 232 GLY A CA 1
ATOM 1833 C C . GLY A 1 232 ? -3.469 -24.666 -7.465 1.00 35.03 232 GLY A C 1
ATOM 1834 O O . GLY A 1 232 ? -3.839 -23.613 -7.963 1.00 35.03 232 GLY A O 1
ATOM 1835 N N . ASN A 1 233 ? -2.837 -25.669 -8.095 1.00 32.88 233 ASN A N 1
ATOM 1836 C CA . ASN A 1 233 ? -2.562 -25.903 -9.528 1.00 32.88 233 ASN A CA 1
ATOM 1837 C C . ASN A 1 233 ? -1.852 -24.813 -10.339 1.00 32.88 233 ASN A C 1
ATOM 1839 O O . ASN A 1 233 ? -2.510 -23.846 -10.774 1.00 32.88 233 ASN A O 1
#

Mean predicted aligned error: 13.14 Å

Solvent-accessible surface area (backbone atoms only — not comparable to full-atom values): 14232 Å² total; per-residue (Å²): 141,85,83,86,82,81,84,79,84,83,48,76,70,57,52,55,49,52,54,53,58,66,65,62,79,76,72,84,81,84,84,86,86,86,84,88,87,82,90,82,92,84,84,89,91,79,87,73,72,54,82,39,33,41,38,36,36,25,64,50,96,48,95,70,32,68,68,50,46,55,49,50,46,54,49,27,53,55,50,32,52,39,40,51,52,31,55,53,30,58,75,67,72,48,83,93,64,68,68,67,49,54,48,72,42,50,34,61,51,70,46,78,48,52,63,91,48,76,60,45,74,48,64,45,54,28,27,46,28,35,29,46,67,91,36,71,38,46,33,35,41,37,68,37,84,61,30,60,76,75,41,48,51,42,54,68,72,66,57,44,80,42,58,41,73,50,61,43,64,48,66,48,46,30,25,74,43,67,91,75,42,91,67,60,59,48,76,46,51,50,64,42,64,50,34,23,45,27,57,76,54,59,93,40,47,58,38,52,42,77,45,95,46,72,72,77,56,48,84,85,57,94,67,69,80,62,91,78,82,85,78,79,134

Organism: NCBI:txid1070528

Sequence (233 aa):
MGSVMSYYLHSASLQSAIDYMTSYDSIGYYDNDATTDTDVNANANANANDTYYKLFIYVHDTPGMDSIKELYKTNALKHNSVVDGYLNACANADEDVCYDSGFDLLCPEDNVWSKDLPVYMLDFNISCSMTYNNKLVGYYLYLRSSTPIRTPLRLANNVGIIDSGYRGTIKAPFDYNILYSTCETFEFVKTNRYVQLTPPNIGYPMKVFIVDDLSMLGKKNNRNENGFGSSGN

pLDDT: mean 79.27, std 23.52, range [26.64, 98.81]

Nearest PDB structures (foldseek):
  6hde-assembly1_C  TM=7.348E-01  e=1.518E-05  Escherichia coli K-12
  4lhr-assembly1_A  TM=7.645E-01  e=4.562E-05  Burkholderia thailandensis E264
  6mai-assembly1_A  TM=7.530E-01  e=3.572E-05  Legionella pneumophila subsp. pneumophila str. Philadelphia 1
  6hde-assembly1_A  TM=6.146E-01  e=3.161E-05  Escherichia coli K-12
  6hde-assembly1_B  TM=5.867E-01  e=4.562E-05  Escherichia coli K-12

Foldseek 3Di:
DDDDDDDDPDDPVVVVVVVVVVVVVPDDDDDDDDDDDDDDDDDDDQDPFPLAKEKEKEAAPDPQCVVVLVVLVVQLVVQVVLLVVVVVCVVVVNDPHDHDQWAFQWQRAKDKDFVVDQKDKRFSRMFMWMDGSNDTAKWKKAFDPCQVVVFQWDQPVHIDIGGSQDGATDITIIGGNCVVDPDRMDIDHTRDTTITIGGPDSVGHYRYHYDHDSCVNDDNDVPPRDPDPPDDD